Protein AF-A0AAW4GD16-F1 (afdb_monomer)

Structure (mmCIF, N/CA/C/O backbone):
data_AF-A0AAW4GD16-F1
#
_entry.id   AF-A0AAW4GD16-F1
#
loop_
_atom_site.group_PDB
_atom_site.id
_atom_site.type_symbol
_atom_site.label_atom_id
_atom_site.label_alt_id
_atom_site.label_comp_id
_atom_site.label_asym_id
_atom_site.label_entity_id
_atom_site.label_seq_id
_atom_site.pdbx_PDB_ins_code
_atom_site.Cartn_x
_atom_site.Cartn_y
_atom_site.Cartn_z
_atom_site.occupancy
_atom_site.B_iso_or_equiv
_atom_site.auth_seq_id
_atom_site.auth_comp_id
_atom_site.auth_asym_id
_atom_site.auth_atom_id
_atom_site.pdbx_PDB_model_num
ATOM 1 N N . MET A 1 1 ? 34.755 18.485 -5.848 1.00 26.66 1 MET A N 1
ATOM 2 C CA . MET A 1 1 ? 34.925 17.369 -4.889 1.00 26.66 1 MET A CA 1
ATOM 3 C C . MET A 1 1 ? 33.548 17.038 -4.317 1.00 26.66 1 MET A C 1
ATOM 5 O O . MET A 1 1 ? 33.307 17.145 -3.127 1.00 26.66 1 MET A O 1
ATOM 9 N N . GLU A 1 2 ? 32.621 16.704 -5.213 1.00 29.58 2 GLU A N 1
ATOM 10 C CA . GLU A 1 2 ? 31.188 16.535 -4.964 1.00 29.58 2 GLU A CA 1
ATOM 11 C C . GLU A 1 2 ? 30.752 15.348 -5.823 1.00 29.58 2 GLU A C 1
ATOM 13 O O . GLU A 1 2 ? 31.057 15.358 -7.012 1.00 29.58 2 GLU A O 1
ATOM 18 N N . SER A 1 3 ? 30.140 14.323 -5.212 1.00 27.97 3 SER A N 1
ATOM 19 C CA . SER A 1 3 ? 29.369 13.219 -5.840 1.00 27.97 3 SER A CA 1
ATOM 20 C C . SER A 1 3 ? 29.492 11.890 -5.063 1.00 27.97 3 SER A C 1
ATOM 22 O O . SER A 1 3 ? 29.789 10.849 -5.643 1.00 27.97 3 SER A O 1
ATOM 24 N N . TRP A 1 4 ? 29.245 11.883 -3.747 1.00 22.75 4 TRP A N 1
ATOM 25 C CA . TRP A 1 4 ? 29.187 10.621 -2.975 1.00 22.75 4 TRP A CA 1
ATOM 26 C C . TRP A 1 4 ? 27.971 10.485 -2.040 1.00 22.75 4 TRP A C 1
ATOM 28 O O . TRP A 1 4 ? 27.909 9.546 -1.259 1.00 22.75 4 TRP A O 1
ATOM 38 N N . LEU A 1 5 ? 26.965 11.363 -2.143 1.00 28.16 5 LEU A N 1
ATOM 39 C CA . LEU A 1 5 ? 25.804 11.382 -1.229 1.00 28.16 5 LEU A CA 1
ATOM 40 C C . LEU A 1 5 ? 24.454 11.001 -1.867 1.00 28.16 5 LEU A C 1
ATOM 42 O O . LEU A 1 5 ? 23.412 11.184 -1.253 1.00 28.16 5 LEU A O 1
ATOM 46 N N . ARG A 1 6 ? 24.435 10.431 -3.079 1.00 30.09 6 ARG A N 1
ATOM 47 C CA . ARG A 1 6 ? 23.188 9.978 -3.731 1.00 30.09 6 ARG A CA 1
ATOM 48 C C . ARG A 1 6 ? 22.938 8.478 -3.578 1.00 30.09 6 ARG A C 1
ATOM 50 O O . ARG A 1 6 ? 22.699 7.805 -4.566 1.00 30.09 6 ARG A O 1
ATOM 57 N N . HIS A 1 7 ? 23.016 7.943 -2.366 1.00 32.81 7 HIS A N 1
ATOM 58 C CA . HIS A 1 7 ? 22.491 6.606 -2.071 1.00 32.81 7 HIS A CA 1
ATOM 59 C C . HIS A 1 7 ? 21.876 6.633 -0.670 1.00 32.81 7 HIS A C 1
ATOM 61 O O . HIS A 1 7 ? 22.566 6.387 0.312 1.00 32.81 7 HIS A O 1
ATOM 67 N N . ALA A 1 8 ? 20.589 6.976 -0.580 1.00 32.44 8 ALA A N 1
ATOM 68 C CA . ALA A 1 8 ? 19.824 6.883 0.658 1.00 32.44 8 ALA A CA 1
ATOM 69 C C . ALA A 1 8 ? 18.460 6.219 0.402 1.00 32.44 8 ALA A C 1
ATOM 71 O O . ALA A 1 8 ? 17.599 6.762 -0.289 1.00 32.44 8 ALA A O 1
ATOM 72 N N . THR A 1 9 ? 18.363 5.005 0.955 1.00 37.75 9 THR A N 1
ATOM 73 C CA . THR A 1 9 ? 17.224 4.437 1.697 1.00 37.75 9 THR A CA 1
ATOM 74 C C . THR A 1 9 ? 15.875 4.304 0.983 1.00 37.75 9 THR A C 1
ATOM 76 O O . THR A 1 9 ? 15.028 5.188 0.991 1.00 37.75 9 THR A O 1
ATOM 79 N N . GLY A 1 10 ? 15.614 3.119 0.430 1.00 35.62 10 GLY A N 1
ATOM 80 C CA . GLY A 1 10 ? 14.258 2.748 0.014 1.00 35.62 10 GLY A CA 1
ATOM 81 C C . GLY A 1 10 ? 13.405 2.289 1.199 1.00 35.62 10 GLY A C 1
ATOM 82 O O . GLY A 1 10 ? 13.912 1.623 2.099 1.00 35.62 10 GLY A O 1
ATOM 83 N N . ALA A 1 11 ? 12.132 2.693 1.152 1.00 35.59 11 ALA A N 1
ATOM 84 C CA . ALA A 1 11 ? 10.994 2.349 2.008 1.00 35.59 11 ALA A CA 1
ATOM 85 C C . ALA A 1 11 ? 11.332 1.766 3.397 1.00 35.59 11 ALA A C 1
ATOM 87 O O . ALA A 1 11 ? 11.454 0.553 3.567 1.00 35.59 11 ALA A O 1
ATOM 88 N N . ALA A 1 12 ? 11.402 2.630 4.412 1.00 38.31 12 ALA A N 1
ATOM 89 C CA . ALA A 1 12 ? 11.227 2.203 5.796 1.00 38.31 12 ALA A CA 1
ATOM 90 C C . ALA A 1 12 ? 9.725 2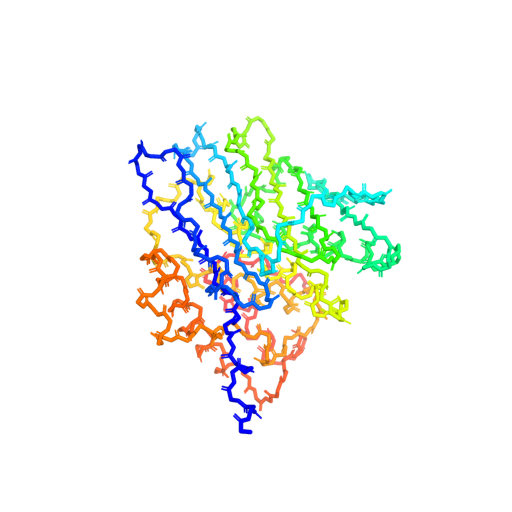.245 6.113 1.00 38.31 12 ALA A C 1
ATOM 92 O O . ALA A 1 12 ? 9.147 3.328 6.204 1.00 38.31 12 ALA A O 1
ATOM 93 N N . ALA A 1 13 ? 9.075 1.090 6.258 1.00 37.09 13 ALA A N 1
ATOM 94 C CA . ALA A 1 13 ? 7.774 1.056 6.917 1.00 37.09 13 ALA A CA 1
ATOM 95 C C . ALA A 1 13 ? 7.965 1.330 8.425 1.00 37.09 13 ALA A C 1
ATOM 97 O O . ALA A 1 13 ? 9.016 1.083 9.018 1.00 37.09 13 ALA A O 1
ATOM 98 N N . LEU A 1 14 ? 6.983 1.947 9.061 1.00 38.25 14 LEU A N 1
ATOM 99 C CA . LEU A 1 14 ? 7.043 2.435 10.435 1.00 38.25 14 LEU A CA 1
ATOM 100 C C . LEU A 1 14 ? 5.910 1.798 11.220 1.00 38.25 14 LEU A C 1
ATOM 102 O O . LEU A 1 14 ? 4.811 2.339 11.298 1.00 38.25 14 LEU A O 1
ATOM 106 N N . LEU A 1 15 ? 6.177 0.658 11.857 1.00 36.88 15 LEU A N 1
ATOM 107 C CA . LEU A 1 15 ? 5.203 0.061 12.765 1.00 36.88 15 LEU A CA 1
ATOM 108 C C . LEU A 1 15 ? 5.405 0.504 14.205 1.00 36.88 15 LEU A C 1
ATOM 110 O O . LEU A 1 15 ? 6.314 0.050 14.904 1.00 36.88 15 LEU A O 1
ATOM 114 N N . LEU A 1 16 ? 4.499 1.349 14.690 1.00 38.22 16 LEU A N 1
ATOM 115 C CA . LEU A 1 16 ? 4.531 1.823 16.066 1.00 38.22 16 LEU A CA 1
ATOM 116 C C . LEU A 1 16 ? 3.590 1.029 16.964 1.00 38.22 16 LEU A C 1
ATOM 118 O O . LEU A 1 16 ? 2.370 0.979 16.791 1.00 38.22 16 LEU A O 1
ATOM 122 N N . CYS A 1 17 ? 4.201 0.426 17.977 1.00 34.53 17 CYS A N 1
ATOM 123 C CA . CYS A 1 17 ? 3.535 -0.160 19.125 1.00 34.53 17 CYS A CA 1
ATOM 124 C C . CYS A 1 17 ? 3.975 0.612 20.369 1.00 34.53 17 CYS A C 1
ATOM 126 O O . CYS A 1 17 ? 5.032 0.316 20.918 1.00 34.53 17 CYS A O 1
ATOM 128 N N . THR A 1 18 ? 3.159 1.552 20.845 1.00 31.64 18 THR A N 1
ATOM 129 C CA . THR A 1 18 ? 3.184 1.948 22.257 1.00 31.64 18 THR A CA 1
ATOM 130 C C . THR A 1 18 ? 1.756 2.044 22.781 1.00 31.64 18 THR A C 1
ATOM 132 O O . THR A 1 18 ? 0.878 2.718 22.243 1.00 31.64 18 THR A O 1
ATOM 135 N N . SER A 1 19 ? 1.504 1.278 23.834 1.00 34.41 19 SER A N 1
ATOM 136 C CA . SER A 1 19 ? 0.399 1.479 24.755 1.00 34.41 19 SER A CA 1
ATOM 137 C C . SER A 1 19 ? 0.558 2.855 25.413 1.00 34.41 19 SER A C 1
ATOM 139 O O . SER A 1 19 ? 1.586 3.115 26.027 1.00 34.41 19 SER A O 1
ATOM 141 N N . ALA A 1 20 ? -0.473 3.694 25.293 1.00 29.20 20 ALA A N 1
ATOM 142 C CA . ALA A 1 20 ? -0.708 4.944 26.031 1.00 29.20 20 ALA A CA 1
ATOM 143 C C . ALA A 1 20 ? -0.076 6.276 25.554 1.00 29.20 20 ALA A C 1
ATOM 145 O O . ALA A 1 20 ? -0.419 7.297 26.141 1.00 29.20 20 ALA A O 1
ATOM 146 N N . CYS A 1 21 ? 0.699 6.340 24.462 1.00 29.73 21 CYS A N 1
ATOM 147 C CA . CYS A 1 21 ? 1.140 7.627 23.886 1.00 29.73 21 CYS A CA 1
ATOM 148 C C . CYS A 1 21 ? 0.467 7.929 22.536 1.00 29.73 21 CYS A C 1
ATOM 150 O O . CYS A 1 21 ? 0.269 7.063 21.682 1.00 29.73 21 CYS A O 1
ATOM 152 N N . THR A 1 22 ? 0.045 9.182 22.376 1.00 41.44 22 THR A N 1
ATOM 153 C CA . THR A 1 22 ? -0.890 9.660 21.351 1.00 41.44 22 THR A CA 1
ATOM 154 C C . THR A 1 22 ? -0.262 9.947 19.983 1.00 41.44 22 THR A C 1
ATOM 156 O O . THR A 1 22 ? -1.014 10.213 19.044 1.00 41.44 22 THR A O 1
ATOM 159 N N . THR A 1 23 ? 1.055 9.817 19.826 1.00 47.62 23 THR A N 1
ATOM 160 C CA . THR A 1 23 ? 1.808 10.252 18.639 1.00 47.62 23 THR A CA 1
ATOM 161 C C . THR A 1 23 ? 2.487 9.091 17.914 1.00 47.62 23 THR A C 1
ATOM 163 O O . THR A 1 23 ? 2.985 8.158 18.543 1.00 47.62 23 THR A O 1
ATOM 166 N N . LEU A 1 24 ? 2.509 9.143 16.576 1.00 58.22 24 LEU A N 1
ATOM 167 C CA . LEU A 1 24 ? 3.442 8.323 15.811 1.00 58.22 24 LEU A CA 1
ATOM 168 C C . LEU A 1 24 ? 4.864 8.894 16.001 1.00 58.22 24 LEU A C 1
ATOM 170 O O . LEU A 1 24 ? 5.093 10.033 15.609 1.00 58.22 24 LEU A O 1
ATOM 174 N N . ASP A 1 25 ? 5.810 8.128 16.553 1.00 64.25 25 ASP A N 1
ATOM 175 C CA . ASP A 1 25 ? 7.254 8.369 16.400 1.00 64.25 25 ASP A CA 1
ATOM 176 C C . ASP A 1 25 ? 7.653 8.198 14.928 1.00 64.25 25 ASP A C 1
ATOM 178 O O . ASP A 1 25 ? 8.068 7.129 14.470 1.00 64.25 25 ASP A O 1
ATOM 182 N N . THR A 1 26 ? 7.473 9.269 14.165 1.00 67.19 26 THR A N 1
ATOM 183 C CA . THR A 1 26 ? 7.941 9.379 12.788 1.00 67.19 26 THR A CA 1
ATOM 184 C C . THR A 1 26 ? 9.437 9.692 12.776 1.00 67.19 26 THR A C 1
ATOM 186 O O . THR A 1 26 ? 9.887 10.529 13.561 1.00 67.19 26 THR A O 1
ATOM 189 N N . PRO A 1 27 ? 10.228 9.065 11.894 1.00 66.50 27 PRO A N 1
ATOM 190 C CA . PRO A 1 27 ? 11.633 9.371 11.749 1.00 66.50 27 PRO A CA 1
ATOM 191 C C . PRO A 1 27 ? 11.781 10.802 11.217 1.00 66.50 27 PRO A C 1
ATOM 193 O O . PRO A 1 27 ? 10.860 11.327 10.576 1.00 66.50 27 PRO A O 1
ATOM 196 N N . PRO A 1 28 ? 12.938 11.441 11.446 1.00 70.81 28 PRO A N 1
ATOM 197 C CA . PRO A 1 28 ? 13.247 12.717 10.818 1.00 70.81 28 PRO A CA 1
ATOM 198 C C . PRO A 1 28 ? 13.090 12.622 9.297 1.00 70.81 28 PRO A C 1
ATOM 200 O O . PRO A 1 28 ? 13.516 11.639 8.688 1.00 70.81 28 PRO A O 1
ATOM 203 N N . ARG A 1 29 ? 12.528 13.652 8.660 1.00 75.12 29 ARG A N 1
ATOM 204 C CA . ARG A 1 29 ? 12.343 13.679 7.196 1.00 75.12 29 ARG A CA 1
ATOM 205 C C . ARG A 1 29 ? 13.649 13.484 6.426 1.00 75.12 29 ARG A C 1
ATOM 207 O O . ARG A 1 29 ? 13.658 12.810 5.408 1.00 75.12 29 ARG A O 1
ATOM 214 N N . ASP A 1 30 ? 14.754 13.994 6.956 1.00 72.06 30 ASP A N 1
ATOM 215 C CA . ASP A 1 30 ? 16.073 13.879 6.320 1.00 72.06 30 ASP A CA 1
ATOM 216 C C . ASP A 1 30 ? 16.672 12.464 6.422 1.00 72.06 30 ASP A C 1
ATOM 218 O O . ASP A 1 30 ? 17.732 12.192 5.866 1.00 72.06 30 ASP A O 1
ATOM 222 N N . SER A 1 31 ? 15.999 11.554 7.135 1.00 71.56 31 SER A N 1
ATOM 223 C CA . SER A 1 31 ? 16.391 10.146 7.262 1.00 71.56 31 SER A CA 1
ATOM 224 C C . SER A 1 31 ? 15.567 9.192 6.387 1.00 71.56 31 SER A C 1
ATOM 226 O O . SER A 1 31 ? 15.905 8.010 6.298 1.00 71.56 31 SER A O 1
ATOM 228 N N . VAL A 1 32 ? 14.513 9.683 5.716 1.00 75.56 32 VAL A N 1
ATOM 229 C CA . VAL A 1 32 ? 13.730 8.890 4.754 1.00 75.56 32 VAL A CA 1
ATOM 230 C C . VAL A 1 32 ? 14.223 9.160 3.335 1.00 75.56 32 VAL A C 1
ATOM 232 O O . VAL A 1 32 ? 14.517 10.301 2.983 1.00 75.56 32 VAL A O 1
ATOM 235 N N . GLY A 1 33 ? 14.346 8.121 2.508 1.00 78.50 33 GLY A N 1
ATOM 236 C CA . GLY A 1 33 ? 14.773 8.309 1.122 1.00 78.50 33 GLY A CA 1
ATOM 237 C C . GLY A 1 33 ? 13.630 8.712 0.197 1.00 78.50 33 GLY A C 1
ATOM 238 O O . GLY A 1 33 ? 12.513 8.994 0.632 1.00 78.50 33 GLY A O 1
ATOM 239 N N . ALA A 1 34 ? 13.916 8.722 -1.108 1.00 82.25 34 ALA A N 1
ATOM 240 C CA . ALA A 1 34 ? 13.033 9.247 -2.159 1.00 82.25 34 ALA A CA 1
ATOM 241 C C . ALA A 1 34 ? 11.638 8.593 -2.212 1.00 82.25 34 ALA A C 1
ATOM 243 O O . ALA A 1 34 ? 10.691 9.191 -2.723 1.00 82.25 34 ALA A O 1
ATOM 244 N N . ASP A 1 35 ? 11.509 7.374 -1.685 1.00 83.88 35 ASP A N 1
ATOM 245 C CA . ASP A 1 35 ? 10.245 6.643 -1.663 1.00 83.88 35 ASP A CA 1
ATOM 246 C C . ASP A 1 35 ? 9.304 7.093 -0.532 1.00 83.88 35 ASP A C 1
ATOM 248 O O . ASP A 1 35 ? 8.100 6.848 -0.608 1.00 83.88 35 ASP A O 1
ATOM 252 N N . GLY A 1 36 ? 9.839 7.781 0.481 1.00 87.31 36 GLY A N 1
ATOM 253 C CA . GLY A 1 36 ? 9.149 8.089 1.728 1.00 87.31 36 GLY A CA 1
ATOM 254 C C . GLY A 1 36 ? 9.105 6.909 2.705 1.00 87.31 36 GLY A C 1
ATOM 255 O O . GLY A 1 36 ? 9.640 5.825 2.453 1.00 87.31 36 GLY A O 1
ATOM 256 N N . ALA A 1 37 ? 8.469 7.141 3.849 1.00 86.44 37 ALA A N 1
ATOM 257 C CA . ALA A 1 37 ? 8.197 6.144 4.878 1.00 86.44 37 ALA A CA 1
ATOM 258 C C . ALA A 1 37 ? 6.710 6.153 5.238 1.00 86.44 37 ALA A C 1
ATOM 260 O O . ALA A 1 37 ? 6.096 7.216 5.332 1.00 86.44 37 ALA A O 1
ATOM 261 N N . PHE A 1 38 ? 6.134 4.975 5.456 1.00 89.62 38 PHE A N 1
ATOM 262 C CA . PHE A 1 38 ? 4.693 4.792 5.639 1.00 89.62 38 PHE A CA 1
ATOM 263 C C . PHE A 1 38 ? 4.433 4.022 6.919 1.00 89.62 38 PHE A C 1
ATOM 265 O O . PHE A 1 38 ? 5.238 3.186 7.315 1.00 89.62 38 PHE A O 1
ATOM 272 N N . ALA A 1 39 ? 3.347 4.358 7.599 1.00 87.12 39 ALA A N 1
ATOM 273 C CA . ALA A 1 39 ? 3.054 3.821 8.911 1.00 87.12 39 ALA A CA 1
ATOM 274 C C . ALA A 1 39 ? 1.562 3.607 9.095 1.00 87.12 39 ALA A C 1
ATOM 276 O O . ALA A 1 39 ? 0.771 4.515 8.827 1.00 87.12 39 ALA A O 1
ATOM 277 N N . THR A 1 40 ? 1.202 2.489 9.713 1.00 88.75 40 THR A N 1
ATOM 278 C CA . THR A 1 40 ? -0.125 2.290 10.288 1.00 88.75 40 THR A CA 1
ATOM 279 C C . THR A 1 40 ? -0.056 2.290 11.811 1.00 88.75 40 THR A C 1
ATOM 281 O O . THR A 1 40 ? 0.657 1.514 12.451 1.00 88.75 40 THR A O 1
ATOM 284 N N . LEU A 1 41 ? -0.864 3.152 12.420 1.00 86.81 41 LEU A N 1
ATOM 285 C CA . LEU A 1 41 ? -1.107 3.194 13.849 1.00 86.81 41 LEU A CA 1
ATOM 286 C C . LEU A 1 41 ? -2.387 2.431 14.182 1.00 86.81 41 LEU A C 1
ATOM 288 O O . LEU A 1 41 ? -3.492 2.861 13.869 1.00 86.81 41 LEU A O 1
ATOM 292 N N . LEU A 1 42 ? -2.233 1.335 14.910 1.00 87.75 42 LEU A N 1
ATOM 293 C CA . LEU A 1 42 ? -3.347 0.513 15.374 1.00 87.75 42 LEU A CA 1
ATOM 294 C C . LEU A 1 42 ? -3.618 0.811 16.866 1.00 87.75 42 LEU A C 1
ATOM 296 O O . LEU A 1 42 ? -2.693 1.049 17.646 1.00 87.75 42 LEU A O 1
ATOM 300 N N . ARG A 1 43 ? -4.864 0.838 17.331 1.00 87.00 43 ARG A N 1
ATOM 301 C CA . ARG A 1 43 ? -5.191 1.050 18.759 1.00 87.00 43 ARG A CA 1
ATOM 302 C C . ARG A 1 43 ? -6.374 0.196 19.176 1.00 87.00 43 ARG A C 1
ATOM 304 O O . ARG A 1 43 ? -7.313 0.060 18.412 1.00 87.00 43 ARG A O 1
ATOM 311 N N . GLY A 1 44 ? -6.343 -0.328 20.397 1.00 85.69 44 GLY A N 1
ATOM 312 C CA . GLY A 1 44 ? -7.398 -1.200 20.916 1.00 85.69 44 GLY A CA 1
ATOM 313 C C . GLY A 1 44 ? -7.238 -2.672 20.520 1.00 85.69 44 GLY A C 1
ATOM 314 O O . GLY A 1 44 ? -6.232 -3.080 19.937 1.00 85.69 44 GLY A O 1
ATOM 315 N N . ASN A 1 45 ? -8.224 -3.475 20.917 1.00 86.50 45 ASN A N 1
ATOM 316 C CA . ASN A 1 45 ? -8.392 -4.869 20.493 1.00 86.50 45 ASN A CA 1
ATOM 317 C C . ASN A 1 45 ? -9.192 -4.931 19.176 1.00 86.50 45 ASN A C 1
ATOM 319 O O . ASN A 1 45 ? -9.683 -3.907 18.719 1.00 86.50 45 A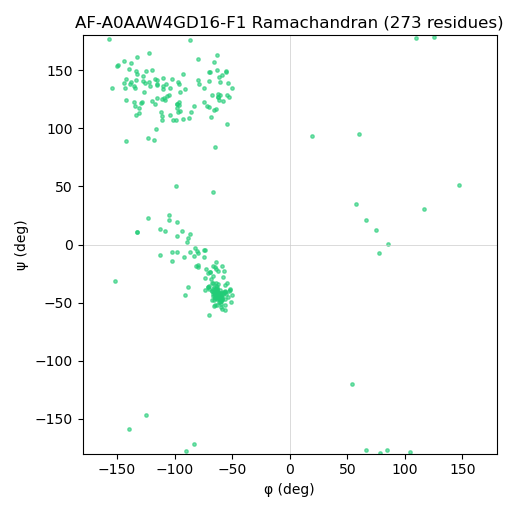SN A O 1
ATOM 323 N N . ALA A 1 46 ? -9.381 -6.121 18.598 1.00 86.19 46 ALA A N 1
ATOM 324 C CA . ALA A 1 46 ? -10.129 -6.304 17.346 1.00 86.19 46 ALA A CA 1
ATOM 325 C C . ALA A 1 46 ? -11.516 -5.632 17.331 1.00 86.19 46 ALA A C 1
ATOM 327 O O . ALA A 1 46 ? -11.879 -4.971 16.362 1.00 86.19 46 ALA A O 1
ATOM 328 N N . SER A 1 47 ? -12.284 -5.756 18.420 1.00 87.00 47 SER A N 1
ATOM 329 C CA . SER A 1 47 ? -13.646 -5.204 18.515 1.00 87.00 47 SER A CA 1
ATOM 330 C C . SER A 1 47 ? -13.705 -3.680 18.654 1.00 87.00 47 SER A C 1
ATOM 332 O O . SER A 1 47 ? -14.731 -3.077 18.360 1.00 87.00 47 SER A O 1
ATOM 334 N N . GLN A 1 48 ? -12.614 -3.060 19.102 1.00 90.06 48 GLN A N 1
ATOM 335 C CA . GLN A 1 48 ? -12.497 -1.620 19.350 1.00 90.06 48 GLN A CA 1
ATOM 336 C C . GLN A 1 48 ? -11.334 -1.021 18.550 1.00 90.06 48 GLN A C 1
ATOM 338 O O . GLN A 1 48 ? -10.770 0.008 18.938 1.00 90.06 48 GLN A O 1
ATOM 343 N N . LEU A 1 49 ? -10.935 -1.694 17.465 1.00 90.88 49 LEU A N 1
ATOM 344 C CA . LEU A 1 49 ? -9.754 -1.321 16.709 1.00 90.88 49 LEU A CA 1
ATOM 345 C C . LEU A 1 49 ? -9.962 0.079 16.147 1.00 90.88 49 LEU A C 1
ATOM 347 O O . LEU A 1 49 ? -10.975 0.357 15.512 1.00 90.88 49 LEU A O 1
ATOM 351 N N . SER A 1 50 ? -8.992 0.953 16.372 1.00 92.94 50 SER A N 1
ATOM 352 C CA . SER A 1 50 ? -8.879 2.228 15.682 1.00 92.94 50 SER A CA 1
ATOM 353 C C . SER A 1 50 ? -7.616 2.243 14.834 1.00 92.94 50 SER A C 1
ATOM 355 O O . SER A 1 50 ? -6.559 1.806 15.294 1.00 92.94 50 SER A O 1
ATOM 357 N N . VAL A 1 51 ? -7.731 2.753 13.612 1.00 92.38 51 VAL A N 1
ATOM 358 C CA . VAL A 1 51 ? -6.676 2.780 12.596 1.00 92.38 51 VAL A CA 1
ATOM 359 C C . VAL A 1 51 ? -6.378 4.227 12.237 1.00 92.38 51 VAL A C 1
ATOM 361 O O . VAL A 1 51 ? -7.277 4.988 11.878 1.00 92.38 51 VAL A O 1
ATOM 364 N N . GLY A 1 52 ? -5.119 4.619 12.381 1.00 92.81 52 GLY A N 1
ATOM 365 C CA . GLY A 1 52 ? -4.559 5.857 11.848 1.00 92.81 52 GLY A CA 1
ATOM 366 C C . GLY A 1 52 ? -3.383 5.536 10.940 1.00 92.81 52 GLY A C 1
ATOM 367 O O . GLY A 1 52 ? -2.848 4.430 10.984 1.00 92.81 52 GLY A O 1
ATOM 368 N N . THR A 1 53 ? -2.965 6.501 10.139 1.00 93.44 53 THR A N 1
ATOM 369 C CA . THR A 1 53 ? -1.868 6.322 9.186 1.00 93.44 53 THR A CA 1
ATOM 370 C C . THR A 1 53 ? -0.958 7.535 9.173 1.00 93.44 53 THR A C 1
ATOM 372 O O . THR A 1 53 ? -1.379 8.642 9.524 1.00 93.44 53 THR A O 1
ATOM 375 N N . ALA A 1 54 ? 0.289 7.336 8.757 1.00 92.12 54 ALA A N 1
ATOM 376 C CA . ALA A 1 54 ? 1.195 8.425 8.444 1.00 92.12 54 ALA A CA 1
ATOM 377 C C . ALA A 1 54 ? 2.032 8.136 7.198 1.00 92.12 54 ALA A C 1
ATOM 379 O O . ALA A 1 54 ? 2.382 6.989 6.920 1.00 92.12 54 ALA A O 1
ATOM 380 N N . SER A 1 55 ? 2.401 9.209 6.507 1.00 91.88 55 SER A N 1
ATOM 381 C CA . SER A 1 55 ? 3.376 9.227 5.423 1.00 91.88 55 SER A CA 1
ATOM 382 C C . SER A 1 55 ? 4.406 10.312 5.715 1.00 91.88 55 SER A C 1
ATOM 384 O O . SER A 1 55 ? 4.054 11.478 5.885 1.00 91.88 55 SER A O 1
ATOM 386 N N . VAL A 1 56 ? 5.677 9.935 5.781 1.00 90.06 56 VAL A N 1
ATOM 387 C CA . VAL A 1 56 ? 6.811 10.853 5.908 1.00 90.06 56 VAL A CA 1
ATOM 388 C C . VAL A 1 56 ? 7.479 10.929 4.549 1.00 90.06 56 VAL A C 1
ATOM 390 O O . VAL A 1 56 ? 8.051 9.947 4.080 1.00 90.06 56 VAL A O 1
ATOM 393 N N . LEU A 1 57 ? 7.376 12.085 3.906 1.00 89.75 57 LEU A N 1
ATOM 394 C CA . LEU A 1 57 ? 7.894 12.320 2.566 1.00 89.75 57 LEU A CA 1
ATOM 395 C C . LEU A 1 57 ? 9.134 13.226 2.631 1.00 89.75 57 LEU A C 1
ATOM 397 O O . LEU A 1 57 ? 9.131 14.193 3.407 1.00 89.75 57 LEU A O 1
ATOM 401 N N . PRO A 1 58 ? 10.188 12.935 1.847 1.00 80.88 58 PRO A N 1
ATOM 402 C CA . PRO A 1 58 ? 11.401 13.746 1.827 1.00 80.88 58 PRO A CA 1
ATOM 403 C C . PRO A 1 58 ? 11.135 15.118 1.194 1.00 80.88 58 PRO A C 1
ATOM 405 O O . PRO A 1 58 ? 10.326 15.244 0.279 1.00 80.88 58 PRO A O 1
ATOM 408 N N . GLY A 1 59 ? 11.853 16.146 1.650 1.00 79.81 59 GLY A N 1
ATOM 409 C CA . GLY A 1 59 ? 11.751 17.510 1.121 1.00 79.81 59 GLY A CA 1
ATOM 410 C C . GLY A 1 59 ? 10.989 18.488 2.021 1.00 79.81 59 GLY A C 1
ATOM 411 O O . GLY A 1 59 ? 10.567 18.163 3.138 1.00 79.81 59 GLY A O 1
ATOM 412 N N . GLN A 1 60 ? 10.855 19.728 1.537 1.00 79.25 60 GLN A N 1
ATOM 413 C CA . GLN A 1 60 ? 10.203 20.814 2.276 1.00 79.25 60 GLN A CA 1
ATOM 414 C C . GLN A 1 60 ? 8.731 20.514 2.539 1.00 79.25 60 GLN A C 1
ATOM 416 O O . GLN A 1 60 ? 8.103 19.788 1.782 1.00 79.25 60 GLN A O 1
ATOM 421 N N . GLU A 1 61 ? 8.194 21.043 3.637 1.00 81.88 61 GLU A N 1
ATOM 422 C CA . GLU A 1 61 ? 6.799 20.797 3.995 1.00 81.88 61 GLU A CA 1
ATOM 423 C C . GLU A 1 61 ? 5.884 21.391 2.928 1.00 81.88 61 GLU A C 1
ATOM 425 O O . GLU A 1 61 ? 5.902 22.598 2.690 1.00 81.88 61 GLU A O 1
ATOM 430 N N . SER A 1 62 ? 5.134 20.520 2.260 1.00 79.62 62 SER A N 1
ATOM 431 C CA . SER A 1 62 ? 4.189 20.930 1.237 1.00 79.62 62 SER A CA 1
ATOM 432 C C . SER A 1 62 ? 2.824 21.181 1.867 1.00 79.62 62 SER A C 1
ATOM 434 O O . SER A 1 62 ? 2.325 20.382 2.656 1.00 79.62 62 SER A O 1
ATOM 436 N N . SER A 1 63 ? 2.210 22.303 1.505 1.00 75.44 63 SER A N 1
ATOM 437 C CA . SER A 1 63 ? 0.812 22.627 1.806 1.00 75.44 63 SER A CA 1
ATOM 438 C C . SER A 1 63 ? -0.078 22.475 0.568 1.00 75.44 63 SER A C 1
ATOM 440 O O . SER A 1 63 ? -1.155 23.071 0.496 1.00 75.44 63 SER A O 1
ATOM 442 N N . GLU A 1 64 ? 0.383 21.697 -0.421 1.00 76.12 64 GLU A N 1
ATOM 443 C CA . GLU A 1 64 ? -0.286 21.535 -1.708 1.00 76.12 64 GLU A CA 1
ATOM 444 C C . GLU A 1 64 ? -1.744 21.084 -1.543 1.00 76.12 64 GLU A C 1
ATOM 446 O O . GLU A 1 64 ? -2.061 20.094 -0.877 1.00 76.12 64 GLU A O 1
ATOM 451 N N . GLN A 1 65 ? -2.644 21.819 -2.199 1.00 82.19 65 GLN A N 1
ATOM 452 C CA . GLN A 1 65 ? -4.050 21.459 -2.303 1.00 82.19 65 GLN A CA 1
ATOM 453 C C . GLN A 1 65 ? -4.282 20.702 -3.609 1.00 82.19 65 GLN A C 1
ATOM 455 O O . GLN A 1 65 ? -4.162 21.261 -4.698 1.00 82.19 65 GLN A O 1
ATOM 460 N N . THR A 1 66 ? -4.661 19.429 -3.501 1.00 86.94 66 THR A N 1
ATOM 461 C CA . THR A 1 66 ? -5.003 18.605 -4.665 1.00 86.94 66 THR A CA 1
ATOM 462 C C . THR A 1 66 ? -6.204 19.183 -5.406 1.00 86.94 66 THR A C 1
ATOM 464 O O . THR A 1 66 ? -7.259 19.382 -4.804 1.00 86.94 66 THR A O 1
ATOM 467 N N . THR A 1 67 ? -6.072 19.402 -6.712 1.00 91.25 67 THR A N 1
ATOM 468 C CA . THR A 1 67 ? -7.120 19.997 -7.561 1.00 91.25 67 THR A CA 1
ATOM 469 C C . THR A 1 67 ? -7.861 18.964 -8.404 1.00 91.25 67 THR A C 1
ATOM 471 O O . THR A 1 67 ? -8.927 19.252 -8.953 1.00 91.25 67 THR A O 1
ATOM 474 N N . ARG A 1 68 ? -7.319 17.747 -8.510 1.00 96.88 68 ARG A N 1
ATOM 475 C CA . ARG A 1 68 ? -7.902 16.635 -9.258 1.00 96.88 68 ARG A CA 1
ATOM 476 C C . ARG A 1 68 ? -8.186 15.454 -8.345 1.00 96.88 68 ARG A C 1
ATOM 478 O O . ARG A 1 68 ? -7.505 15.236 -7.341 1.00 96.88 68 ARG A O 1
ATOM 485 N N . SER A 1 69 ? -9.210 14.688 -8.708 1.00 97.50 69 SER A N 1
ATOM 486 C CA . SER A 1 69 ? -9.501 13.419 -8.057 1.00 97.50 69 SER A CA 1
ATOM 487 C C . SER A 1 69 ? -10.166 12.430 -9.006 1.00 97.50 69 SER A C 1
ATOM 489 O O . SER A 1 69 ? -10.845 12.824 -9.954 1.00 97.50 69 SER A O 1
ATOM 491 N N . HIS A 1 70 ? -9.977 11.147 -8.725 1.00 98.31 70 HIS A N 1
ATOM 492 C CA . HIS A 1 70 ? -10.631 10.036 -9.396 1.00 98.31 70 HIS A CA 1
ATOM 493 C C . HIS A 1 70 ? -11.034 9.006 -8.343 1.00 98.31 70 HIS A C 1
ATOM 495 O O . HIS A 1 70 ? -10.289 8.774 -7.394 1.00 98.31 70 HIS A O 1
ATOM 501 N N . THR A 1 71 ? -12.217 8.417 -8.490 1.00 98.44 71 THR A N 1
ATOM 502 C CA . THR A 1 71 ? -12.733 7.400 -7.568 1.00 98.44 71 THR A CA 1
ATOM 503 C C . THR A 1 71 ? -13.016 6.123 -8.339 1.00 98.44 71 THR A C 1
ATOM 505 O O . THR A 1 71 ? -13.609 6.173 -9.414 1.00 98.44 71 THR A O 1
ATOM 508 N N . CYS A 1 72 ? -12.627 4.994 -7.764 1.00 98.50 72 CYS A N 1
ATOM 509 C CA . CYS A 1 72 ? -12.948 3.661 -8.246 1.00 98.50 72 CYS A CA 1
ATOM 510 C C . CYS A 1 72 ? -13.444 2.809 -7.075 1.00 98.50 72 CYS A C 1
ATOM 512 O O . CYS A 1 72 ? -13.226 3.136 -5.905 1.00 98.50 72 CYS A O 1
ATOM 514 N N . GLN A 1 73 ? -14.125 1.714 -7.394 1.00 97.88 73 GLN A N 1
ATOM 515 C CA . GLN A 1 73 ? -14.640 0.783 -6.403 1.00 97.88 73 GLN A CA 1
ATOM 516 C C . GLN A 1 73 ? -14.357 -0.650 -6.844 1.00 97.88 73 GLN A C 1
ATOM 518 O O . GLN A 1 73 ? -14.562 -0.998 -8.006 1.00 97.88 73 GLN A O 1
ATOM 523 N N . LEU A 1 74 ? -13.911 -1.469 -5.898 1.00 97.19 74 LEU A N 1
ATOM 524 C CA . LEU A 1 74 ? -13.748 -2.908 -6.043 1.00 97.19 74 LEU A CA 1
ATOM 525 C C . LEU A 1 74 ? -14.415 -3.572 -4.842 1.00 97.19 74 LEU A C 1
ATOM 527 O O . LEU A 1 74 ? -13.943 -3.411 -3.721 1.00 97.19 74 LEU A O 1
ATOM 531 N N . GLU A 1 75 ? -15.507 -4.303 -5.070 1.00 95.50 75 GLU A N 1
ATOM 532 C CA . GLU A 1 75 ? -16.288 -4.927 -3.990 1.00 95.50 75 GLU A CA 1
ATOM 533 C C . GLU A 1 75 ? -16.707 -3.866 -2.942 1.00 95.50 75 GLU A C 1
ATOM 535 O O . GLU A 1 75 ? -17.382 -2.885 -3.279 1.00 95.50 75 GLU A O 1
ATOM 540 N N . THR A 1 76 ? -16.288 -4.033 -1.687 1.00 97.06 76 THR A N 1
ATOM 541 C CA . THR A 1 76 ? -16.531 -3.119 -0.560 1.00 97.06 76 THR A CA 1
ATOM 542 C C . THR A 1 76 ? -15.458 -2.032 -0.399 1.00 97.06 76 THR A C 1
ATOM 544 O O . THR A 1 76 ? -15.532 -1.228 0.533 1.00 97.06 76 THR A O 1
ATOM 547 N N . ILE A 1 77 ? -14.459 -1.987 -1.288 1.00 98.44 77 ILE A N 1
ATOM 548 C CA . ILE A 1 77 ? -13.306 -1.084 -1.221 1.00 98.44 77 ILE A CA 1
ATOM 549 C C . ILE A 1 77 ? -13.507 0.077 -2.193 1.00 98.44 77 ILE A C 1
ATOM 551 O O . ILE A 1 77 ? -13.376 -0.077 -3.408 1.00 98.44 77 ILE A O 1
ATOM 555 N N . ALA A 1 78 ? -13.787 1.262 -1.657 1.00 98.56 78 ALA A N 1
ATOM 556 C CA . ALA A 1 78 ? -13.825 2.512 -2.404 1.00 98.56 78 ALA A CA 1
ATOM 557 C C . ALA A 1 78 ? -12.481 3.239 -2.275 1.00 98.56 78 ALA A C 1
ATOM 559 O O . ALA A 1 78 ? -12.065 3.603 -1.171 1.00 98.56 78 ALA A O 1
ATOM 560 N N . VAL A 1 79 ? -11.815 3.482 -3.405 1.00 98.81 79 VAL A N 1
ATOM 561 C CA . VAL A 1 79 ? -10.540 4.204 -3.456 1.00 98.81 79 VAL A CA 1
ATOM 562 C C . VAL A 1 79 ? -10.738 5.565 -4.102 1.00 98.81 79 VAL A C 1
ATOM 564 O O . VAL A 1 79 ? -11.358 5.670 -5.157 1.00 98.81 79 VAL A O 1
ATOM 567 N N . VAL A 1 80 ? -10.173 6.609 -3.498 1.00 98.62 80 VAL A N 1
ATOM 568 C CA . VAL A 1 80 ? -10.051 7.935 -4.110 1.00 98.62 80 VAL A CA 1
ATOM 569 C C . VAL A 1 80 ? -8.580 8.296 -4.288 1.00 98.62 80 VAL A C 1
ATOM 571 O O . VAL A 1 80 ? -7.826 8.369 -3.320 1.00 98.62 80 VAL A O 1
ATOM 574 N N . VAL A 1 81 ? -8.181 8.550 -5.531 1.00 98.50 81 VAL A N 1
ATOM 575 C CA . VAL A 1 81 ? -6.866 9.097 -5.878 1.00 98.50 81 VAL A CA 1
ATOM 576 C C . VAL A 1 81 ? -6.994 10.609 -6.014 1.00 98.50 81 VAL A C 1
ATOM 578 O O . VAL A 1 81 ? -7.907 11.083 -6.691 1.00 98.50 81 VAL A O 1
ATOM 581 N N . ARG A 1 82 ? -6.100 11.374 -5.383 1.00 97.25 82 ARG A N 1
ATOM 582 C CA . ARG A 1 82 ? -6.040 12.843 -5.466 1.00 97.25 82 ARG A CA 1
ATOM 583 C C . ARG A 1 82 ? -4.656 13.307 -5.893 1.00 97.25 82 ARG A C 1
ATOM 585 O O . ARG A 1 82 ? -3.672 12.753 -5.418 1.00 97.25 82 ARG A O 1
ATOM 592 N N . TRP A 1 83 ? -4.587 14.314 -6.759 1.00 95.44 83 TRP A N 1
ATOM 593 C CA . TRP A 1 83 ? -3.320 14.831 -7.288 1.00 95.44 83 TRP A CA 1
ATOM 594 C C . TRP A 1 83 ? -3.450 16.279 -7.790 1.00 95.44 83 TRP A C 1
ATOM 596 O O . TRP A 1 83 ? -4.543 16.861 -7.798 1.00 95.44 83 TRP A O 1
ATOM 606 N N . VAL A 1 84 ? -2.324 16.843 -8.227 1.00 91.50 84 VAL A N 1
ATOM 607 C CA . VAL A 1 84 ? -2.224 18.104 -8.980 1.00 91.50 84 VAL A CA 1
ATOM 608 C C . VAL A 1 84 ? -1.516 17.833 -10.309 1.00 91.50 84 VAL A C 1
ATOM 610 O O . VAL A 1 84 ? -0.577 17.047 -10.367 1.00 91.50 84 VAL A O 1
ATOM 613 N N . GLU A 1 85 ? -1.956 18.446 -11.404 1.00 87.81 85 GLU A N 1
ATOM 614 C CA . GLU A 1 85 ? -1.234 18.356 -12.685 1.00 87.81 85 GLU A CA 1
ATOM 615 C C . GLU A 1 85 ? 0.088 19.149 -12.611 1.00 87.81 85 GLU A C 1
ATOM 617 O O . GLU A 1 85 ? 0.080 20.246 -12.056 1.00 87.81 85 GLU A O 1
ATOM 622 N N . PRO A 1 86 ? 1.207 18.668 -13.187 1.00 88.44 86 PRO A N 1
ATOM 623 C CA . PRO A 1 86 ? 1.335 17.503 -14.066 1.00 88.44 86 PRO A CA 1
ATOM 624 C C . PRO A 1 86 ? 1.812 16.220 -13.352 1.00 88.44 86 PRO A C 1
ATOM 626 O O . PRO A 1 86 ? 2.309 15.312 -14.013 1.00 88.44 86 PRO A O 1
ATOM 629 N N . SER A 1 87 ? 1.703 16.128 -12.018 1.00 88.38 87 SER A N 1
ATOM 630 C CA . SER A 1 87 ? 2.278 15.007 -11.241 1.00 88.38 87 SER A CA 1
ATOM 631 C C . SER A 1 87 ? 1.690 13.633 -11.576 1.00 88.38 87 SER A C 1
ATOM 633 O O . SER A 1 87 ? 2.328 12.607 -11.348 1.00 88.38 87 SER A O 1
ATOM 635 N N . LEU A 1 88 ? 0.472 13.607 -12.119 1.00 93.00 88 LEU A N 1
ATOM 636 C CA . LEU A 1 88 ? -0.206 12.404 -12.570 1.00 93.00 88 LEU A CA 1
ATOM 637 C C . LEU A 1 88 ? -1.219 12.784 -13.650 1.00 93.00 88 LEU A C 1
ATOM 639 O O . LEU A 1 88 ? -1.986 13.720 -13.464 1.00 93.00 88 LEU A O 1
ATOM 643 N N . SER A 1 89 ? -1.275 12.044 -14.754 1.00 93.75 89 SER A N 1
ATOM 644 C CA . SER A 1 89 ? -2.356 12.203 -15.735 1.00 93.75 89 SER A CA 1
ATOM 645 C C . SER A 1 89 ? -3.632 11.481 -15.289 1.00 93.75 89 SER A C 1
ATOM 647 O O . SER A 1 89 ? -3.590 10.513 -14.526 1.00 93.75 89 SER A O 1
ATOM 649 N N . ALA A 1 90 ? -4.784 11.868 -15.844 1.00 94.12 90 ALA A N 1
ATOM 650 C CA . ALA A 1 90 ? -6.059 11.199 -15.565 1.00 94.12 90 ALA A CA 1
ATOM 651 C C . ALA A 1 90 ? -6.035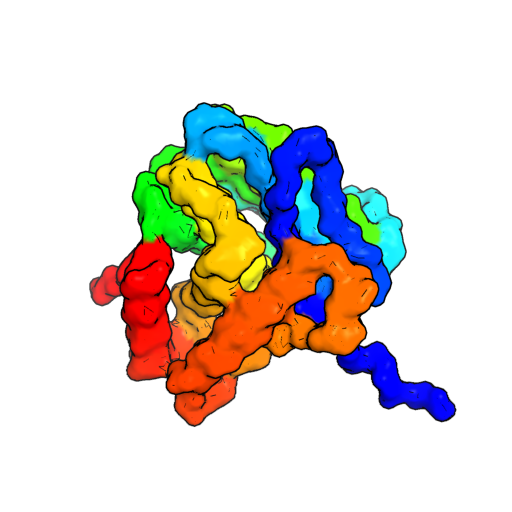 9.685 -15.863 1.00 94.12 90 ALA A C 1
ATOM 653 O O . ALA A 1 90 ? -6.554 8.897 -15.075 1.00 94.12 90 ALA A O 1
ATOM 654 N N . GLY A 1 91 ? -5.400 9.260 -16.963 1.00 95.31 91 GLY A N 1
ATOM 655 C CA . GLY A 1 91 ? -5.271 7.837 -17.301 1.00 95.31 91 GLY A CA 1
ATOM 656 C C . GLY A 1 91 ? -4.410 7.069 -16.293 1.00 95.31 91 GLY A C 1
ATOM 657 O O . GLY A 1 91 ? -4.771 5.973 -15.867 1.00 95.31 91 GLY A O 1
ATOM 658 N N . GLN A 1 92 ? -3.308 7.672 -15.839 1.00 96.00 92 GLN A N 1
ATOM 659 C CA . GLN A 1 92 ? -2.481 7.091 -14.779 1.00 96.00 92 GLN A CA 1
ATOM 660 C C . GLN A 1 92 ? -3.240 7.025 -13.445 1.00 96.00 92 GLN A C 1
ATOM 662 O O . GLN A 1 92 ? -3.121 6.026 -12.742 1.00 96.00 92 GLN A O 1
ATOM 667 N N . ALA A 1 93 ? -4.076 8.018 -13.124 1.00 97.06 93 ALA A N 1
ATOM 668 C CA . ALA A 1 93 ? -4.908 8.010 -11.920 1.00 97.06 93 ALA A CA 1
ATOM 669 C C . ALA A 1 93 ? -5.944 6.874 -11.905 1.00 97.06 93 ALA A C 1
ATOM 671 O O . ALA A 1 93 ? -6.155 6.263 -10.857 1.00 97.06 93 ALA A O 1
ATOM 672 N N . VAL A 1 94 ? -6.553 6.548 -13.052 1.00 97.81 94 VAL A N 1
ATOM 673 C CA . VAL A 1 94 ? -7.468 5.396 -13.193 1.00 97.81 94 VAL A CA 1
ATOM 674 C C . VAL A 1 94 ? -6.739 4.084 -12.895 1.00 97.81 94 VAL A C 1
ATOM 676 O O . VAL A 1 94 ? -7.198 3.276 -12.079 1.00 97.81 94 VAL A O 1
ATOM 679 N N . ASN A 1 95 ? -5.569 3.894 -13.512 1.00 97.00 95 ASN A N 1
ATOM 680 C CA . ASN A 1 95 ? -4.751 2.699 -13.311 1.00 97.00 95 ASN A CA 1
ATOM 681 C C . ASN A 1 95 ? -4.283 2.582 -11.856 1.00 97.00 95 ASN A C 1
ATOM 683 O O . ASN A 1 95 ? -4.361 1.508 -11.263 1.00 97.00 95 ASN A O 1
ATOM 687 N N . LEU A 1 96 ? -3.843 3.695 -11.263 1.00 97.88 96 LEU A N 1
ATOM 688 C CA . LEU A 1 96 ? -3.387 3.746 -9.880 1.00 97.88 96 LEU A CA 1
ATOM 689 C C . LEU A 1 96 ? -4.514 3.441 -8.891 1.00 97.88 96 LEU A C 1
ATOM 691 O O . LEU A 1 96 ? -4.302 2.698 -7.937 1.00 97.88 96 LEU A O 1
ATOM 695 N N . CYS A 1 97 ? -5.712 3.977 -9.132 1.00 98.62 97 CYS A N 1
ATOM 696 C CA . CYS A 1 97 ? -6.880 3.720 -8.296 1.00 98.62 97 CYS A CA 1
ATOM 697 C C . CYS A 1 97 ? -7.223 2.228 -8.280 1.00 98.62 97 CYS A C 1
ATOM 699 O O . CYS A 1 97 ? -7.358 1.625 -7.215 1.00 98.62 97 CYS A O 1
ATOM 701 N N . THR A 1 98 ? -7.292 1.623 -9.468 1.00 98.06 98 THR A N 1
ATOM 702 C CA . THR A 1 98 ? -7.584 0.195 -9.633 1.00 98.06 98 THR A CA 1
ATOM 703 C C . THR A 1 98 ? -6.521 -0.659 -8.941 1.00 98.06 98 THR A C 1
ATOM 705 O O . THR A 1 98 ? -6.848 -1.542 -8.150 1.00 98.06 98 THR A O 1
ATOM 708 N N . ALA A 1 99 ? -5.241 -0.347 -9.161 1.00 98.06 99 ALA A N 1
ATOM 709 C CA . ALA A 1 99 ? -4.122 -1.040 -8.533 1.00 98.06 99 ALA A CA 1
ATOM 710 C C . ALA A 1 99 ? -4.154 -0.948 -6.997 1.00 98.06 99 ALA A C 1
ATOM 712 O O . ALA A 1 99 ? -3.988 -1.959 -6.317 1.00 98.06 99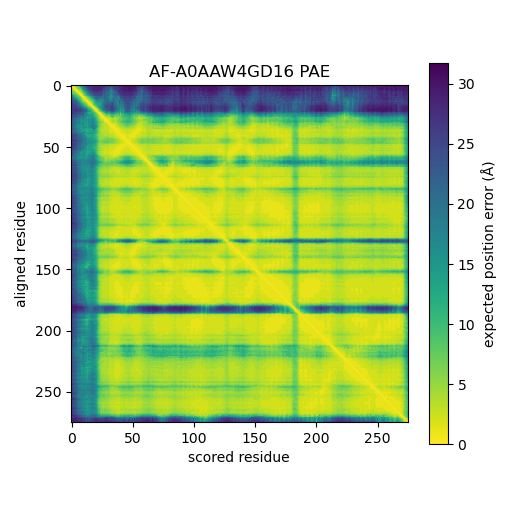 ALA A O 1
ATOM 713 N N . ALA A 1 100 ? -4.427 0.236 -6.443 1.00 98.50 100 ALA A N 1
ATOM 714 C CA . ALA A 1 100 ? -4.578 0.451 -5.007 1.00 98.50 100 ALA A CA 1
ATOM 715 C C . ALA A 1 100 ? -5.754 -0.351 -4.420 1.00 98.50 100 ALA A C 1
ATOM 717 O O . ALA A 1 100 ? -5.612 -0.960 -3.359 1.00 98.50 100 ALA A O 1
ATOM 718 N N . ALA A 1 101 ? -6.891 -0.412 -5.123 1.00 98.31 101 ALA A N 1
ATOM 719 C CA . ALA A 1 101 ? -8.049 -1.194 -4.694 1.00 98.31 101 ALA A CA 1
ATOM 720 C C . ALA A 1 101 ? -7.726 -2.696 -4.648 1.00 98.31 101 ALA A C 1
ATOM 722 O O . ALA A 1 101 ? -7.985 -3.359 -3.643 1.00 98.31 101 ALA A O 1
ATOM 723 N N . HIS A 1 102 ? -7.086 -3.225 -5.697 1.00 97.81 102 HIS A N 1
ATOM 724 C CA . HIS A 1 102 ? -6.634 -4.616 -5.721 1.00 97.81 102 HIS A CA 1
ATOM 725 C C . HIS A 1 102 ? -5.591 -4.905 -4.638 1.00 97.81 102 HIS A C 1
ATOM 727 O O . HIS A 1 102 ? -5.680 -5.942 -3.986 1.00 97.81 102 HIS A O 1
ATOM 733 N N . ALA A 1 103 ? -4.634 -4.002 -4.411 1.00 98.06 103 ALA A N 1
ATOM 734 C CA . ALA A 1 103 ? -3.596 -4.172 -3.398 1.00 98.06 103 ALA A CA 1
ATOM 735 C C . ALA A 1 103 ? -4.170 -4.202 -1.974 1.00 98.06 103 ALA A C 1
ATOM 737 O O . ALA A 1 103 ? -3.754 -5.034 -1.173 1.00 98.06 103 ALA A O 1
ATOM 738 N N . ALA A 1 104 ? -5.159 -3.354 -1.671 1.00 97.88 104 ALA A N 1
ATOM 739 C CA . ALA A 1 104 ? -5.877 -3.373 -0.395 1.00 97.88 104 ALA A CA 1
ATOM 740 C C . ALA A 1 104 ? -6.723 -4.645 -0.218 1.00 97.88 104 ALA A C 1
ATOM 742 O O . ALA A 1 104 ? -6.857 -5.154 0.894 1.00 97.88 104 ALA A O 1
ATOM 743 N N . ARG A 1 105 ? -7.272 -5.183 -1.316 1.00 96.94 105 ARG A N 1
ATOM 744 C CA . ARG A 1 105 ? -8.092 -6.399 -1.298 1.00 96.94 105 ARG A CA 1
ATOM 745 C C . ARG A 1 105 ? -7.310 -7.633 -0.855 1.00 96.94 105 ARG A C 1
ATOM 747 O O . ARG A 1 105 ? -7.854 -8.439 -0.108 1.00 96.94 105 ARG A O 1
ATOM 754 N N . GLN A 1 106 ? -6.056 -7.790 -1.293 1.00 94.31 106 GLN A N 1
ATOM 755 C CA . GLN A 1 106 ? -5.297 -9.032 -1.073 1.00 94.31 106 GLN A CA 1
ATOM 756 C C . GLN A 1 106 ? -5.187 -9.422 0.414 1.00 94.31 106 GLN A C 1
ATOM 758 O O . GLN A 1 106 ? -5.570 -10.545 0.748 1.00 94.31 106 GLN A O 1
ATOM 763 N N . PRO A 1 107 ? -4.746 -8.538 1.335 1.00 93.94 107 PRO A N 1
ATOM 764 C CA . PRO A 1 107 ? -4.625 -8.911 2.741 1.00 93.94 107 PRO A CA 1
ATOM 765 C C . PRO A 1 107 ? -5.979 -9.029 3.450 1.00 93.94 107 PRO A C 1
ATOM 767 O O . PRO A 1 107 ? -6.107 -9.813 4.385 1.00 93.94 107 PRO A O 1
ATOM 770 N N . LEU A 1 108 ? -7.001 -8.284 3.007 1.00 95.06 108 LEU A N 1
ATOM 771 C CA . LEU A 1 108 ? -8.361 -8.419 3.539 1.00 95.06 108 LEU A CA 1
ATOM 772 C C . LEU A 1 108 ? -8.953 -9.785 3.186 1.00 95.06 108 LEU A C 1
ATOM 774 O O . LEU A 1 108 ? -9.505 -10.447 4.060 1.00 95.06 108 LEU A O 1
ATOM 778 N N . HIS A 1 109 ? -8.782 -10.234 1.940 1.00 93.69 109 HIS A N 1
ATOM 779 C CA . HIS A 1 109 ? -9.187 -11.573 1.504 1.00 93.69 109 HIS A CA 1
ATOM 780 C C . HIS A 1 109 ? -8.436 -12.659 2.276 1.00 93.69 109 HIS A C 1
ATOM 782 O O . HIS A 1 109 ? -9.064 -13.574 2.797 1.00 93.69 109 HIS A O 1
ATOM 788 N N . GLY A 1 110 ? -7.115 -12.523 2.434 1.00 90.25 110 GLY A N 1
ATOM 789 C CA . GLY A 1 110 ? -6.309 -13.486 3.195 1.00 90.25 110 GLY A CA 1
ATOM 790 C C . GLY A 1 110 ? -6.650 -13.581 4.689 1.00 90.25 110 GLY A C 1
ATOM 791 O O . GLY A 1 110 ? -6.254 -14.543 5.345 1.00 90.25 110 GLY A O 1
ATOM 792 N N . ALA A 1 111 ? -7.392 -12.610 5.229 1.00 90.81 111 ALA A N 1
ATOM 793 C CA . ALA A 1 111 ? -7.870 -12.587 6.610 1.00 90.81 111 ALA A CA 1
ATOM 794 C C . ALA A 1 111 ? -9.388 -12.839 6.741 1.00 90.81 111 ALA A C 1
ATOM 796 O O . ALA A 1 111 ? -9.938 -12.600 7.815 1.00 90.81 111 ALA A O 1
ATOM 797 N N . ASP A 1 112 ? -10.068 -13.277 5.675 1.00 92.25 112 ASP A N 1
ATOM 798 C CA . ASP A 1 112 ? -11.526 -13.482 5.629 1.00 92.25 112 ASP A CA 1
ATOM 799 C C . ASP A 1 112 ? -12.347 -12.218 5.968 1.00 92.25 112 ASP A C 1
ATOM 801 O O . ASP A 1 112 ? -13.422 -12.269 6.566 1.00 92.25 112 ASP A O 1
ATOM 805 N N . LEU A 1 113 ? -11.845 -11.047 5.567 1.00 93.56 113 LEU A N 1
ATOM 806 C CA . LEU A 1 113 ? -12.453 -9.731 5.801 1.00 93.56 113 LEU A CA 1
ATOM 807 C C . LEU A 1 113 ? -13.114 -9.143 4.543 1.00 93.56 113 LEU A C 1
ATOM 809 O O . LEU A 1 113 ? -13.250 -7.922 4.446 1.00 93.56 113 LEU A O 1
ATOM 813 N N . ASN A 1 114 ? -13.538 -9.995 3.603 1.00 92.31 114 ASN A N 1
ATOM 814 C CA . ASN A 1 114 ? -14.066 -9.622 2.278 1.00 92.31 114 ASN A CA 1
ATOM 815 C C . ASN A 1 114 ? -15.193 -8.578 2.334 1.00 92.31 114 ASN A C 1
ATOM 817 O O . ASN A 1 114 ? -15.235 -7.667 1.517 1.00 92.31 114 ASN A O 1
ATOM 821 N N . ASP A 1 115 ? -16.069 -8.679 3.334 1.00 94.00 115 ASP A N 1
ATOM 822 C CA . ASP A 1 115 ? -17.243 -7.810 3.466 1.00 94.00 115 ASP A CA 1
ATOM 823 C C . ASP A 1 115 ? -16.960 -6.517 4.247 1.00 94.00 115 ASP A C 1
ATOM 825 O O . ASP A 1 115 ? -17.878 -5.756 4.552 1.00 94.00 115 ASP A O 1
ATOM 829 N N . THR A 1 116 ? -15.700 -6.251 4.609 1.00 94.75 116 THR A N 1
ATOM 830 C CA . THR A 1 116 ? -15.322 -5.039 5.347 1.00 94.75 116 THR A CA 1
ATOM 831 C C . THR A 1 116 ? -15.456 -3.821 4.436 1.00 94.75 116 THR A C 1
ATOM 833 O O . THR A 1 116 ? -14.729 -3.748 3.444 1.00 94.75 116 THR A O 1
ATOM 836 N N . PRO A 1 117 ? -16.313 -2.831 4.750 1.00 97.75 117 PRO A N 1
ATOM 837 C CA . PRO A 1 117 ? -16.367 -1.584 3.994 1.00 97.75 117 PRO A CA 1
ATOM 838 C C . PRO A 1 117 ? -15.079 -0.788 4.192 1.00 97.75 117 PRO A C 1
ATOM 840 O O . PRO A 1 117 ? -14.673 -0.548 5.332 1.00 97.75 117 PRO A O 1
ATOM 843 N N . VAL A 1 118 ? -14.445 -0.367 3.096 1.00 98.50 118 VAL A N 1
ATOM 844 C CA . VAL A 1 118 ? -13.194 0.400 3.125 1.00 98.50 118 VAL A CA 1
ATOM 845 C C . VAL A 1 118 ? -13.332 1.685 2.322 1.00 98.50 118 VAL A C 1
ATOM 847 O O . VAL A 1 118 ? -13.706 1.667 1.152 1.00 98.50 118 VAL A O 1
ATOM 850 N N . ARG A 1 119 ? -12.920 2.801 2.926 1.00 98.50 119 ARG A N 1
ATOM 851 C CA . ARG A 1 119 ? -12.629 4.058 2.233 1.00 98.50 119 ARG A CA 1
ATOM 852 C C . ARG A 1 119 ? -11.140 4.322 2.284 1.00 98.50 119 ARG A C 1
ATOM 854 O O . ARG A 1 119 ? -10.606 4.690 3.331 1.00 98.50 119 ARG A O 1
ATOM 861 N N . TYR A 1 120 ? -10.488 4.157 1.143 1.00 98.69 120 TYR A N 1
ATOM 862 C CA . TYR A 1 120 ? -9.055 4.342 1.013 1.00 98.69 120 TYR A CA 1
ATOM 863 C C . TYR A 1 120 ? -8.731 5.581 0.173 1.00 98.69 120 TYR A C 1
ATOM 865 O O . TYR A 1 120 ? -9.191 5.733 -0.954 1.00 98.69 120 TYR A O 1
ATOM 873 N N . GLN A 1 121 ? -7.936 6.493 0.722 1.00 98.62 121 GLN A N 1
ATOM 874 C CA . GLN A 1 121 ? -7.445 7.666 0.013 1.00 98.62 121 GLN A CA 1
ATOM 875 C C . GLN A 1 121 ? -5.961 7.520 -0.329 1.00 98.62 121 GLN A C 1
ATOM 877 O O . GLN A 1 121 ? -5.124 7.322 0.551 1.00 98.62 121 GLN A O 1
ATOM 882 N N . VAL A 1 122 ? -5.637 7.722 -1.603 1.00 98.25 122 VAL A N 1
ATOM 883 C CA . VAL A 1 122 ? -4.270 7.839 -2.116 1.00 98.25 122 VAL A CA 1
ATOM 884 C C . VAL A 1 122 ? -4.067 9.275 -2.583 1.00 98.25 122 VAL A C 1
ATOM 886 O O . VAL A 1 122 ? -4.706 9.720 -3.534 1.00 98.25 122 VAL A O 1
ATOM 889 N N . THR A 1 123 ? -3.190 10.020 -1.923 1.00 96.62 123 THR A N 1
ATOM 890 C CA . THR A 1 123 ? -2.821 11.373 -2.351 1.00 96.62 123 THR A CA 1
ATOM 891 C C . THR A 1 123 ? -1.436 11.354 -2.982 1.00 96.62 123 THR A C 1
ATOM 893 O O . THR A 1 123 ? -0.495 10.856 -2.370 1.00 96.62 123 THR A O 1
ATOM 896 N N . ILE A 1 124 ? -1.295 11.921 -4.176 1.00 95.19 124 ILE A N 1
ATOM 897 C CA . ILE A 1 124 ? -0.005 12.156 -4.821 1.00 95.19 124 ILE A CA 1
ATOM 898 C C . ILE A 1 124 ? 0.424 13.592 -4.544 1.00 95.19 124 ILE A C 1
ATOM 900 O O . ILE A 1 124 ? -0.322 14.523 -4.847 1.00 95.19 124 ILE A O 1
ATOM 904 N N . VAL A 1 125 ? 1.601 13.746 -3.943 1.00 92.44 125 VAL A N 1
ATOM 905 C CA . VAL A 1 125 ? 2.219 15.036 -3.614 1.00 92.44 125 VAL A CA 1
ATOM 906 C C . VAL A 1 125 ? 3.231 15.355 -4.710 1.00 92.44 125 VAL A C 1
ATOM 908 O O . VAL A 1 125 ? 4.159 14.566 -4.914 1.00 92.44 125 VAL A O 1
ATOM 911 N N . SER A 1 126 ? 3.013 16.451 -5.445 1.00 84.00 126 SER A N 1
ATOM 912 C CA . SER A 1 126 ? 3.780 16.782 -6.656 1.00 84.00 126 SER A CA 1
ATOM 913 C C . SER A 1 126 ? 5.221 17.172 -6.321 1.00 84.00 126 SER A C 1
ATOM 915 O O . SER A 1 126 ? 6.161 16.465 -6.679 1.00 84.00 126 SER A O 1
ATOM 917 N N . ASP A 1 127 ? 5.358 18.235 -5.535 1.00 69.81 127 ASP A N 1
ATOM 918 C CA . ASP A 1 127 ? 6.608 18.878 -5.192 1.00 69.81 127 ASP A CA 1
ATOM 919 C C . ASP A 1 127 ? 6.645 19.073 -3.675 1.00 69.81 127 ASP A C 1
ATOM 921 O O . ASP A 1 127 ? 5.825 19.774 -3.072 1.00 69.81 127 ASP A O 1
ATOM 925 N N . GLY A 1 128 ? 7.618 18.425 -3.042 1.00 64.69 128 GLY A N 1
ATOM 926 C CA . GLY A 1 128 ? 7.852 18.533 -1.611 1.00 64.69 128 GLY A CA 1
ATOM 927 C C . GLY A 1 128 ? 7.507 17.280 -0.818 1.00 64.69 128 GLY A C 1
ATOM 928 O O . GLY A 1 128 ? 7.083 16.244 -1.326 1.00 64.69 128 GLY A O 1
ATOM 929 N N . GLY A 1 129 ? 7.772 17.405 0.471 1.00 78.94 129 GLY A N 1
ATOM 930 C CA . GLY A 1 129 ? 7.628 16.370 1.468 1.00 78.94 129 GLY A CA 1
ATOM 931 C C . GLY A 1 129 ? 6.742 16.827 2.614 1.00 78.94 129 GLY A C 1
ATOM 932 O O . GLY A 1 129 ? 5.794 17.592 2.445 1.00 78.94 129 GLY A O 1
ATOM 933 N N . GLY A 1 130 ? 7.055 16.346 3.809 1.00 86.38 130 GLY A N 1
ATOM 934 C CA . GLY A 1 130 ? 6.276 16.638 5.006 1.00 86.38 130 GLY A CA 1
ATOM 935 C C . GLY A 1 130 ? 5.820 15.374 5.709 1.00 86.38 130 GLY A C 1
ATOM 936 O O . GLY A 1 130 ? 6.108 14.255 5.281 1.00 86.38 130 GLY A O 1
ATOM 937 N N . ILE A 1 131 ? 5.132 15.572 6.827 1.00 87.81 131 ILE A N 1
ATOM 938 C CA . ILE A 1 131 ? 4.535 14.492 7.600 1.00 87.81 131 ILE A CA 1
ATOM 939 C C . ILE A 1 131 ? 3.028 14.620 7.448 1.00 87.81 131 ILE A C 1
ATOM 941 O O . ILE A 1 131 ? 2.412 15.549 7.962 1.00 87.81 131 ILE A O 1
ATOM 945 N N . TRP A 1 132 ? 2.445 13.669 6.739 1.00 90.06 132 TRP A N 1
ATOM 946 C CA . TRP A 1 132 ? 1.017 13.607 6.482 1.00 90.06 132 TRP A CA 1
ATOM 947 C C . TRP A 1 132 ? 0.402 12.538 7.361 1.00 90.06 132 TRP A C 1
ATOM 949 O O . TRP A 1 132 ? 0.966 11.452 7.485 1.00 90.06 132 TRP A O 1
ATOM 959 N N . GLN A 1 133 ? -0.729 12.834 7.996 1.00 91.12 133 GLN A N 1
ATOM 960 C CA . GLN A 1 133 ? -1.339 11.915 8.950 1.00 91.12 133 GLN A CA 1
ATOM 961 C C . GLN A 1 133 ? -2.850 11.860 8.791 1.00 91.12 133 GLN A C 1
ATOM 963 O O . GLN A 1 133 ? -3.527 12.884 8.686 1.00 91.12 133 GLN A O 1
ATOM 968 N N . GLN A 1 134 ? -3.385 10.647 8.867 1.00 91.94 134 GLN A N 1
ATOM 969 C CA . GLN A 1 134 ? -4.778 10.426 9.207 1.00 91.94 134 GLN A CA 1
ATOM 970 C C . GLN A 1 134 ? -4.864 10.089 10.700 1.00 91.94 134 GLN A C 1
ATOM 972 O O . GLN A 1 134 ? -4.302 9.074 11.128 1.00 91.94 134 GLN A O 1
ATOM 977 N N . PRO A 1 135 ? -5.608 10.870 11.504 1.00 90.69 135 PRO A N 1
ATOM 978 C CA . PRO A 1 135 ? -5.877 10.511 12.889 1.00 90.69 135 PRO A CA 1
ATOM 979 C C . PRO A 1 135 ? -6.519 9.127 12.999 1.00 90.69 135 PRO A C 1
ATOM 981 O O . PRO A 1 135 ? -7.288 8.717 12.125 1.00 90.69 135 PRO A O 1
ATOM 984 N N . ALA A 1 136 ? -6.236 8.427 14.098 1.00 90.69 136 ALA A N 1
ATOM 985 C CA . ALA A 1 136 ? -6.826 7.121 14.343 1.00 90.69 136 ALA A CA 1
ATOM 986 C C . ALA A 1 136 ? -8.355 7.217 14.457 1.00 90.69 136 ALA A C 1
ATOM 988 O O . ALA A 1 136 ? -8.871 8.003 15.252 1.00 90.69 136 ALA A O 1
ATOM 989 N N . ARG A 1 137 ? -9.069 6.405 13.675 1.00 94.06 137 ARG A N 1
ATOM 990 C CA . ARG A 1 137 ? -10.536 6.309 13.669 1.00 94.06 137 ARG A CA 1
ATOM 991 C C . ARG A 1 137 ? -10.968 4.866 13.902 1.00 94.06 137 ARG A C 1
ATOM 993 O O . ARG A 1 137 ? -10.225 3.976 13.491 1.00 94.06 137 ARG A O 1
ATOM 1000 N N . PRO A 1 138 ? -12.131 4.609 14.525 1.00 94.56 138 PRO A N 1
ATOM 1001 C CA . PRO A 1 138 ? -12.664 3.255 14.639 1.00 94.56 138 PRO A CA 1
ATOM 1002 C C . PRO A 1 138 ? -12.688 2.551 13.276 1.00 94.56 138 PRO A C 1
ATOM 1004 O O . PRO A 1 138 ? -13.111 3.142 12.289 1.00 94.56 138 PRO A O 1
ATOM 1007 N N . ALA A 1 139 ? -12.247 1.295 13.227 1.00 92.44 139 ALA A N 1
ATOM 1008 C CA . ALA A 1 139 ? -12.227 0.473 12.015 1.00 92.44 139 ALA A CA 1
ATOM 1009 C C . ALA A 1 139 ? -13.626 -0.025 11.605 1.00 92.44 139 ALA A C 1
ATOM 1011 O O . ALA A 1 139 ? -13.773 -0.706 10.595 1.00 92.44 139 ALA A O 1
ATOM 1012 N N . ARG A 1 140 ? -14.645 0.251 12.430 1.00 90.94 140 ARG A N 1
ATOM 1013 C CA . ARG A 1 140 ? -16.045 -0.125 12.220 1.00 90.94 140 ARG A CA 1
ATOM 1014 C C . ARG A 1 140 ? -16.957 1.083 12.478 1.00 90.94 140 ARG A C 1
ATOM 1016 O O . ARG A 1 140 ? -16.647 1.877 13.368 1.00 90.94 140 ARG A O 1
ATOM 1023 N N . PRO A 1 141 ? -18.086 1.211 11.756 1.00 92.19 141 PRO A N 1
ATOM 1024 C CA . PRO A 1 141 ? -18.616 0.257 10.769 1.00 92.19 141 PRO A CA 1
ATOM 1025 C C . PRO A 1 141 ? -17.866 0.243 9.426 1.00 92.19 141 PRO A C 1
ATOM 1027 O O . PRO A 1 141 ? -18.070 -0.668 8.637 1.00 92.19 141 PRO A O 1
ATOM 1030 N N . GLU A 1 142 ? -16.984 1.212 9.189 1.00 95.81 142 GLU A N 1
ATOM 1031 C CA . GLU A 1 142 ? -16.230 1.380 7.947 1.00 95.81 142 GLU A CA 1
ATOM 1032 C C . GLU A 1 142 ? -14.757 1.669 8.269 1.00 95.81 142 GLU A C 1
ATOM 1034 O O . GLU A 1 142 ? -14.456 2.492 9.138 1.00 95.81 142 GLU A O 1
ATOM 1039 N N . LEU A 1 143 ? -13.840 1.002 7.567 1.00 97.31 143 LEU A N 1
ATOM 1040 C CA . LEU A 1 143 ? -12.402 1.214 7.685 1.00 97.31 143 LEU A CA 1
ATOM 1041 C C . LEU A 1 143 ? -11.981 2.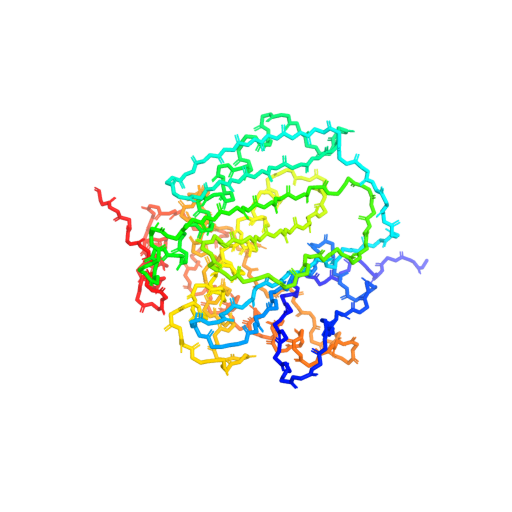406 6.817 1.00 97.31 143 LEU A C 1
ATOM 1043 O O . LEU A 1 143 ? -12.102 2.373 5.595 1.00 97.31 143 LEU A O 1
ATOM 1047 N N . VAL A 1 144 ? -11.432 3.447 7.444 1.00 97.94 144 VAL A N 1
ATOM 1048 C CA . VAL A 1 144 ? -10.916 4.635 6.748 1.00 97.94 144 VAL A CA 1
ATOM 1049 C C . VAL A 1 144 ? -9.392 4.648 6.807 1.00 97.94 144 VAL A C 1
ATOM 1051 O O . VAL A 1 144 ? -8.816 4.612 7.897 1.00 97.94 144 VAL A O 1
ATOM 1054 N N . VAL A 1 145 ? -8.752 4.712 5.639 1.00 97.88 145 VAL A N 1
ATOM 1055 C CA . VAL A 1 145 ? -7.290 4.689 5.473 1.00 97.88 145 VAL A CA 1
ATOM 1056 C C . VAL A 1 145 ? -6.881 5.794 4.500 1.00 97.88 145 VAL A C 1
ATOM 1058 O O . VAL A 1 145 ? -7.561 6.022 3.500 1.00 97.88 145 VAL A O 1
ATOM 1061 N N . ALA A 1 146 ? -5.760 6.469 4.751 1.00 97.50 146 ALA A N 1
ATOM 1062 C CA . ALA A 1 146 ? -5.216 7.468 3.837 1.00 97.50 146 ALA A CA 1
ATOM 1063 C C . ALA A 1 146 ? -3.687 7.427 3.810 1.00 97.50 146 ALA A C 1
ATOM 1065 O O . ALA A 1 146 ? -3.050 7.394 4.859 1.00 97.50 146 ALA A O 1
ATOM 1066 N N . PHE A 1 147 ? -3.093 7.473 2.623 1.00 96.19 147 PHE A N 1
ATOM 1067 C CA . PHE A 1 147 ? -1.645 7.578 2.456 1.00 96.19 147 PHE A CA 1
ATOM 1068 C C . PHE A 1 147 ? -1.294 8.644 1.420 1.00 96.19 147 PHE A C 1
ATOM 1070 O O . PHE A 1 147 ? -2.043 8.882 0.470 1.00 96.19 147 PHE A O 1
ATOM 1077 N N . TRP A 1 148 ? -0.137 9.271 1.616 1.00 94.94 148 TRP A N 1
ATOM 1078 C CA . TRP A 1 148 ? 0.420 10.287 0.733 1.00 94.94 148 TRP A CA 1
ATOM 1079 C C . TRP A 1 148 ? 1.715 9.764 0.138 1.00 94.94 148 TRP A C 1
ATOM 1081 O O . TRP A 1 148 ? 2.607 9.361 0.877 1.00 94.94 148 TRP A O 1
ATOM 1091 N N . PHE A 1 149 ? 1.821 9.777 -1.184 1.00 94.06 149 PHE A N 1
ATOM 1092 C CA . PHE A 1 149 ? 2.975 9.285 -1.925 1.00 94.06 149 PHE A CA 1
ATOM 1093 C C . PHE A 1 149 ? 3.642 10.448 -2.659 1.00 94.06 149 PHE A C 1
ATOM 1095 O O . PHE A 1 149 ? 2.933 11.308 -3.189 1.00 94.06 149 PHE A O 1
ATOM 1102 N N . PRO A 1 150 ? 4.982 10.490 -2.728 1.00 92.06 150 PRO A N 1
ATOM 1103 C CA . PRO A 1 150 ? 5.651 11.482 -3.552 1.00 92.06 150 PRO A CA 1
ATOM 1104 C C . PRO A 1 150 ? 5.490 11.070 -5.019 1.00 92.06 150 PRO A C 1
ATOM 1106 O O . PRO A 1 150 ? 5.689 9.897 -5.345 1.00 92.06 150 PRO A O 1
ATOM 1109 N N . ALA A 1 151 ? 5.138 12.017 -5.890 1.00 90.19 151 ALA A N 1
ATOM 1110 C CA . ALA A 1 151 ? 4.879 11.753 -7.307 1.00 90.19 151 ALA A CA 1
ATOM 1111 C C . ALA A 1 151 ? 6.045 11.029 -7.991 1.00 90.19 151 ALA A C 1
ATOM 1113 O O . ALA A 1 151 ? 5.853 10.034 -8.687 1.00 90.19 151 ALA A O 1
ATOM 1114 N N . GLY A 1 152 ? 7.269 11.494 -7.723 1.00 85.62 152 GLY A N 1
ATOM 1115 C CA . GLY A 1 152 ? 8.465 10.988 -8.384 1.00 85.62 152 GLY A CA 1
ATOM 1116 C C . GLY A 1 152 ? 8.489 11.320 -9.880 1.00 85.62 152 GLY A C 1
ATOM 1117 O O . GLY A 1 152 ? 7.627 12.017 -10.403 1.00 85.62 152 GLY A O 1
ATOM 1118 N N . ALA A 1 153 ? 9.520 10.835 -10.570 1.00 81.81 153 ALA A N 1
ATOM 1119 C CA . ALA A 1 153 ? 9.712 11.096 -11.999 1.00 81.81 153 ALA A CA 1
ATOM 1120 C C . ALA A 1 153 ? 9.081 10.030 -12.915 1.00 81.81 153 ALA A C 1
ATOM 1122 O O . ALA A 1 153 ? 9.040 10.217 -14.127 1.00 81.81 153 ALA A O 1
ATOM 1123 N N . ASP A 1 154 ? 8.637 8.905 -12.353 1.00 89.31 154 ASP A N 1
ATOM 1124 C CA . ASP A 1 154 ? 8.191 7.728 -13.098 1.00 89.31 154 ASP A CA 1
ATOM 1125 C C . ASP A 1 154 ? 6.872 7.201 -12.518 1.00 89.31 154 ASP A C 1
ATOM 1127 O O . ASP A 1 154 ? 6.797 6.795 -11.354 1.00 89.31 154 ASP A O 1
ATOM 1131 N N . ALA A 1 155 ? 5.833 7.201 -13.354 1.00 90.12 155 ALA A N 1
ATOM 1132 C CA . ALA A 1 155 ? 4.499 6.750 -12.986 1.00 90.12 155 ALA A CA 1
ATOM 1133 C C . ALA A 1 155 ? 4.425 5.237 -12.729 1.00 90.12 155 ALA A C 1
ATOM 1135 O O . ALA A 1 155 ? 3.630 4.812 -11.889 1.00 90.12 155 ALA A O 1
ATOM 1136 N N . ASP A 1 156 ? 5.256 4.428 -13.391 1.00 92.12 156 ASP A N 1
ATOM 1137 C CA . ASP A 1 156 ? 5.292 2.981 -13.161 1.00 92.12 156 ASP A CA 1
ATOM 1138 C C . ASP A 1 156 ? 5.967 2.675 -11.820 1.00 92.12 156 ASP A C 1
ATOM 1140 O O . ASP A 1 156 ? 5.494 1.837 -11.047 1.00 92.12 156 ASP A O 1
ATOM 1144 N N . ALA A 1 157 ? 7.032 3.412 -11.484 1.00 91.12 157 ALA A N 1
ATOM 1145 C CA . ALA A 1 157 ? 7.650 3.346 -10.163 1.00 91.12 157 ALA A CA 1
ATOM 1146 C C . ALA A 1 157 ? 6.684 3.801 -9.055 1.00 91.12 157 ALA A C 1
ATOM 1148 O O . ALA A 1 157 ? 6.601 3.149 -8.009 1.00 91.12 157 ALA A O 1
ATOM 1149 N N . LEU A 1 158 ? 5.919 4.875 -9.289 1.00 93.75 158 LEU A N 1
ATOM 1150 C CA . LEU A 1 158 ? 4.862 5.320 -8.379 1.00 93.75 158 LEU A CA 1
ATOM 1151 C C . LEU A 1 158 ? 3.798 4.231 -8.190 1.00 93.75 158 LEU A C 1
ATOM 1153 O O . LEU A 1 158 ? 3.461 3.901 -7.052 1.00 93.75 158 LEU A O 1
ATOM 1157 N N . ARG A 1 159 ? 3.299 3.634 -9.280 1.00 96.00 159 ARG A N 1
ATOM 1158 C CA . ARG A 1 159 ? 2.294 2.562 -9.225 1.00 96.00 159 ARG A CA 1
ATOM 1159 C C . ARG A 1 159 ? 2.791 1.362 -8.426 1.00 96.00 159 ARG A C 1
ATOM 1161 O O . ARG A 1 159 ? 2.100 0.916 -7.512 1.00 96.00 159 ARG A O 1
ATOM 1168 N N . ALA A 1 160 ? 4.011 0.900 -8.694 1.00 94.81 160 ALA A N 1
ATOM 1169 C CA . ALA A 1 160 ? 4.624 -0.207 -7.963 1.00 94.81 160 ALA A CA 1
ATOM 1170 C C . ALA A 1 160 ? 4.779 0.094 -6.459 1.00 94.81 160 ALA A C 1
ATOM 1172 O O . ALA A 1 160 ? 4.540 -0.764 -5.601 1.00 94.81 160 ALA A O 1
ATOM 1173 N N . ARG A 1 161 ? 5.136 1.335 -6.113 1.00 94.44 161 ARG A N 1
ATOM 1174 C CA . ARG A 1 161 ? 5.229 1.770 -4.717 1.00 94.44 161 ARG A CA 1
ATOM 1175 C C . ARG A 1 161 ? 3.867 1.776 -4.039 1.00 94.44 161 ARG A C 1
ATOM 1177 O O . ARG A 1 161 ? 3.732 1.203 -2.965 1.00 94.44 161 ARG A O 1
ATOM 1184 N N . VAL A 1 162 ? 2.851 2.350 -4.684 1.00 97.06 162 VAL A N 1
ATOM 1185 C CA . VAL A 1 162 ? 1.482 2.357 -4.155 1.00 97.06 162 VAL A CA 1
ATOM 1186 C C . VAL A 1 162 ? 0.981 0.934 -3.936 1.00 97.06 162 VAL A C 1
ATOM 1188 O O . VAL A 1 162 ? 0.464 0.656 -2.860 1.00 97.06 162 VAL A O 1
ATOM 1191 N N . ILE A 1 163 ? 1.188 0.013 -4.880 1.00 97.88 163 ILE A N 1
ATOM 1192 C CA . ILE A 1 163 ? 0.788 -1.395 -4.720 1.00 97.88 163 ILE A CA 1
ATOM 1193 C C . ILE A 1 163 ? 1.464 -2.033 -3.508 1.00 97.88 163 ILE A C 1
ATOM 1195 O O . ILE A 1 163 ? 0.786 -2.555 -2.621 1.00 97.88 163 ILE A O 1
ATOM 1199 N N . SER A 1 164 ? 2.796 -1.990 -3.462 1.00 95.56 164 SER A N 1
ATOM 1200 C CA . SER A 1 164 ? 3.554 -2.700 -2.429 1.00 95.56 164 SER A CA 1
ATOM 1201 C C . SER A 1 164 ? 3.316 -2.119 -1.034 1.00 95.56 164 SER A C 1
ATOM 1203 O O . SER A 1 164 ? 3.072 -2.882 -0.100 1.00 95.56 164 SER A O 1
ATOM 1205 N N . THR A 1 165 ? 3.296 -0.790 -0.893 1.00 95.56 165 THR A N 1
ATOM 1206 C CA . THR A 1 165 ? 2.966 -0.113 0.368 1.00 95.56 165 THR A CA 1
ATOM 1207 C C . THR A 1 165 ? 1.526 -0.380 0.788 1.00 95.56 165 THR A C 1
ATOM 1209 O O . THR A 1 165 ? 1.291 -0.695 1.949 1.00 95.56 165 THR A O 1
ATOM 1212 N N . THR A 1 166 ? 0.555 -0.304 -0.128 1.00 98.00 166 THR A N 1
ATOM 1213 C CA . THR A 1 166 ? -0.851 -0.564 0.218 1.00 98.00 166 THR A CA 1
ATOM 1214 C C . THR A 1 166 ? -1.013 -1.977 0.762 1.00 98.00 166 THR A C 1
ATOM 1216 O O . THR A 1 166 ? -1.550 -2.144 1.851 1.00 98.00 166 THR A O 1
ATOM 1219 N N . ALA A 1 167 ? -0.512 -2.992 0.055 1.00 97.25 167 ALA A N 1
ATOM 1220 C CA . ALA A 1 167 ? -0.630 -4.375 0.506 1.00 97.25 167 ALA A CA 1
ATOM 1221 C C . ALA A 1 167 ? 0.115 -4.623 1.831 1.00 97.25 167 ALA A C 1
ATOM 1223 O O . ALA A 1 167 ? -0.401 -5.323 2.700 1.00 97.25 167 ALA A O 1
ATOM 1224 N N . HIS A 1 168 ? 1.287 -4.010 2.020 1.00 95.31 168 HIS A N 1
ATOM 1225 C CA . HIS A 1 168 ? 2.033 -4.074 3.278 1.00 95.31 168 HIS A CA 1
ATOM 1226 C C . HIS A 1 168 ? 1.221 -3.507 4.452 1.00 95.31 168 HIS A C 1
ATOM 1228 O O . HIS A 1 168 ? 1.028 -4.172 5.467 1.00 95.31 168 HIS A O 1
ATOM 1234 N N . GLU A 1 169 ? 0.714 -2.282 4.324 1.00 94.94 169 GLU A N 1
ATOM 1235 C CA . GLU A 1 169 ? -0.001 -1.605 5.409 1.00 94.94 169 GLU A CA 1
ATOM 1236 C C . GLU A 1 169 ? -1.369 -2.247 5.681 1.00 94.94 169 GLU A C 1
ATOM 1238 O O . GLU A 1 169 ? -1.755 -2.439 6.837 1.00 94.94 169 GLU A O 1
ATOM 1243 N N . PHE A 1 170 ? -2.079 -2.678 4.633 1.00 95.88 170 PHE A N 1
ATOM 1244 C CA . PHE A 1 170 ? -3.328 -3.421 4.789 1.00 95.88 170 PHE A CA 1
ATOM 1245 C C . PHE A 1 170 ? -3.122 -4.799 5.426 1.00 95.88 170 PHE A C 1
ATOM 1247 O O . PHE A 1 170 ? -4.025 -5.251 6.125 1.00 95.88 170 PHE A O 1
ATOM 1254 N N . HIS A 1 171 ? -1.954 -5.440 5.289 1.00 93.56 171 HIS A N 1
ATOM 1255 C CA . HIS A 1 171 ? -1.637 -6.665 6.042 1.00 93.56 171 HIS A CA 1
ATOM 1256 C C . HIS A 1 171 ? -1.644 -6.417 7.549 1.00 93.56 171 HIS A C 1
ATOM 1258 O O . HIS A 1 171 ? -2.271 -7.160 8.311 1.00 93.56 171 HIS A O 1
ATOM 1264 N N . HIS A 1 172 ? -1.023 -5.327 7.999 1.00 91.75 172 HIS A N 1
ATOM 1265 C CA . HIS A 1 172 ? -1.043 -4.948 9.415 1.00 91.75 172 HIS A CA 1
ATOM 1266 C C . HIS A 1 172 ? -2.457 -4.641 9.909 1.00 91.75 172 HIS A C 1
ATOM 1268 O O . HIS A 1 172 ? -2.830 -5.052 11.009 1.00 91.75 172 HIS A O 1
ATOM 1274 N N . ILE A 1 173 ? -3.264 -3.956 9.094 1.00 93.44 173 ILE A N 1
ATOM 1275 C CA . ILE A 1 173 ? -4.658 -3.647 9.434 1.00 93.44 173 ILE A CA 1
ATOM 1276 C C . ILE A 1 173 ? -5.494 -4.927 9.523 1.00 93.44 173 ILE A C 1
ATOM 1278 O O . ILE A 1 173 ? -6.129 -5.168 10.551 1.00 93.44 173 ILE A O 1
ATOM 1282 N N . ALA A 1 174 ? -5.470 -5.761 8.482 1.00 93.12 174 ALA A N 1
ATOM 1283 C CA . ALA A 1 174 ? -6.270 -6.977 8.382 1.00 93.12 174 ALA A CA 1
ATOM 1284 C C . ALA A 1 174 ? -5.975 -7.936 9.541 1.00 93.12 174 ALA A C 1
ATOM 1286 O O . ALA A 1 174 ? -6.882 -8.384 10.244 1.00 93.12 174 ALA A O 1
ATOM 1287 N N . THR A 1 175 ? -4.692 -8.167 9.825 1.00 89.62 175 THR A N 1
ATOM 1288 C CA . THR A 1 175 ? -4.272 -9.030 10.935 1.00 89.62 175 THR A CA 1
ATOM 1289 C C . THR A 1 175 ? -4.701 -8.494 12.304 1.00 89.62 175 THR A C 1
ATOM 1291 O O . THR A 1 175 ? -5.118 -9.265 13.175 1.00 89.62 175 THR A O 1
ATOM 1294 N N . ALA A 1 176 ? -4.677 -7.174 12.502 1.00 89.75 176 ALA A N 1
ATOM 1295 C CA . ALA A 1 176 ? -5.171 -6.564 13.732 1.00 89.75 176 ALA A CA 1
ATOM 1296 C C . ALA A 1 176 ? -6.699 -6.656 13.869 1.00 89.75 176 ALA A C 1
ATOM 1298 O O . ALA A 1 176 ? -7.201 -6.864 14.977 1.00 89.75 176 ALA A O 1
ATOM 1299 N N . MET A 1 177 ? -7.436 -6.543 12.761 1.00 91.75 177 MET A N 1
ATOM 1300 C CA . MET A 1 177 ? -8.898 -6.668 12.731 1.00 91.75 177 MET A CA 1
ATOM 1301 C C . MET A 1 177 ? -9.383 -8.067 13.119 1.00 91.75 177 MET A C 1
ATOM 1303 O O . MET A 1 177 ? -10.413 -8.178 13.781 1.00 91.75 177 MET A O 1
ATOM 1307 N N . VAL A 1 178 ? -8.625 -9.120 12.798 1.00 90.75 178 VAL A N 1
ATOM 1308 C CA . VAL A 1 178 ? -8.922 -10.500 13.237 1.00 90.75 178 VAL A CA 1
ATOM 1309 C C . VAL A 1 178 ? -8.346 -10.841 14.619 1.00 90.75 178 VAL A C 1
ATOM 1311 O O . VAL A 1 178 ? -8.365 -11.991 15.052 1.00 90.75 178 VAL A O 1
ATOM 1314 N N . GLY A 1 179 ? -7.829 -9.848 15.349 1.00 85.31 179 GLY A N 1
ATOM 1315 C CA . GLY A 1 179 ? -7.385 -10.010 16.736 1.00 85.31 179 GLY A CA 1
ATOM 1316 C C . GLY A 1 179 ? -6.064 -10.748 16.906 1.00 85.31 179 GLY A C 1
ATOM 1317 O O . GLY A 1 179 ? -5.698 -11.088 18.036 1.00 85.31 179 GLY A O 1
ATOM 1318 N N . GLN A 1 180 ? -5.316 -10.957 15.823 1.00 78.88 180 GLN A N 1
ATOM 1319 C CA . GLN A 1 180 ? -3.980 -11.523 15.915 1.00 78.88 180 GLN A CA 1
ATOM 1320 C C . GLN A 1 180 ? -3.069 -10.494 16.607 1.00 78.88 180 GLN A C 1
ATOM 1322 O O . GLN A 1 180 ? -2.810 -9.399 16.105 1.00 78.88 180 GLN A O 1
ATOM 1327 N N . ARG A 1 181 ? -2.670 -10.810 17.851 1.00 56.78 181 ARG A N 1
ATOM 1328 C CA . ARG A 1 181 ? -1.972 -9.872 18.741 1.00 56.78 181 ARG A CA 1
ATOM 1329 C C . ARG A 1 181 ? -0.641 -9.402 18.149 1.00 56.78 181 ARG A C 1
ATOM 1331 O O . ARG A 1 181 ? 0.164 -10.177 17.642 1.00 56.78 181 ARG A O 1
ATOM 1338 N N . ARG A 1 182 ? -0.409 -8.105 18.353 1.00 58.50 182 ARG A N 1
ATOM 1339 C CA . ARG A 1 182 ? 0.791 -7.320 18.058 1.00 58.50 182 ARG A CA 1
ATOM 1340 C C . ARG A 1 182 ? 2.053 -7.912 18.682 1.00 58.50 182 ARG A C 1
ATOM 1342 O O . ARG A 1 182 ? 2.334 -7.676 19.852 1.00 58.50 182 ARG A O 1
ATOM 1349 N N . TRP A 1 183 ? 2.866 -8.560 17.863 1.00 48.47 183 TRP A N 1
ATOM 1350 C CA . TRP A 1 183 ? 4.308 -8.592 18.078 1.00 48.47 183 TRP A CA 1
ATOM 1351 C C . TRP A 1 183 ? 4.937 -7.918 16.864 1.00 48.47 183 TRP A C 1
ATOM 1353 O O . TRP A 1 183 ? 5.177 -8.569 15.849 1.00 48.47 183 TRP A O 1
ATOM 1363 N N . GLY A 1 184 ? 5.118 -6.593 16.953 1.00 45.31 184 GLY A N 1
ATOM 1364 C CA . GLY A 1 184 ? 5.606 -5.678 15.902 1.00 45.31 184 GLY A CA 1
ATOM 1365 C C . GLY A 1 184 ? 7.069 -5.893 15.483 1.00 45.31 184 GLY A C 1
ATOM 1366 O O . GLY A 1 184 ? 7.856 -4.952 15.408 1.00 45.31 184 GLY A O 1
ATOM 1367 N N . ALA A 1 185 ? 7.430 -7.156 15.281 1.00 47.28 185 ALA A N 1
ATOM 1368 C CA . ALA A 1 185 ? 8.687 -7.658 14.743 1.00 47.28 185 ALA A CA 1
ATOM 1369 C C . ALA A 1 185 ? 8.484 -9.017 14.041 1.00 47.28 185 ALA A C 1
ATOM 1371 O O . ALA A 1 185 ? 9.165 -9.295 13.062 1.00 47.28 185 ALA A O 1
ATOM 1372 N N . HIS A 1 186 ? 7.532 -9.849 14.490 1.00 58.12 186 HIS A N 1
ATOM 1373 C CA . HIS A 1 186 ? 7.303 -11.179 13.906 1.00 58.12 186 HIS A CA 1
ATOM 1374 C C . HIS A 1 186 ? 6.490 -11.155 12.607 1.00 58.12 186 HIS A C 1
ATOM 1376 O O . HIS A 1 186 ? 6.573 -12.105 11.842 1.00 58.12 186 HIS A O 1
ATOM 1382 N N . ARG A 1 187 ? 5.745 -10.075 12.340 1.00 77.00 187 ARG A N 1
ATOM 1383 C CA . ARG A 1 187 ? 4.838 -9.974 11.179 1.00 77.00 187 ARG A CA 1
ATOM 1384 C C . ARG A 1 187 ? 5.243 -8.958 10.130 1.00 77.00 187 ARG A C 1
ATOM 1386 O O . ARG A 1 187 ? 4.694 -8.944 9.039 1.00 77.00 187 ARG A O 1
ATOM 1393 N N . GLU A 1 188 ? 6.241 -8.142 10.430 1.00 86.88 188 GLU A N 1
ATOM 1394 C CA . GLU A 1 188 ? 6.823 -7.273 9.417 1.00 86.88 188 GLU A CA 1
ATOM 1395 C C . GLU A 1 188 ? 7.336 -8.051 8.193 1.00 86.88 188 GLU A C 1
ATOM 1397 O O . GLU A 1 188 ? 7.085 -7.614 7.069 1.00 86.88 188 GLU A O 1
ATOM 1402 N N . PRO A 1 189 ? 7.987 -9.223 8.360 1.00 89.88 189 PRO A N 1
ATOM 1403 C CA . PRO A 1 189 ? 8.378 -10.035 7.216 1.00 89.88 189 PRO A CA 1
ATOM 1404 C C . PRO A 1 189 ? 7.179 -10.437 6.336 1.00 89.88 189 PRO A C 1
ATOM 1406 O O . PRO A 1 189 ? 7.251 -10.361 5.113 1.00 89.88 189 PRO A O 1
ATOM 1409 N N . GLU A 1 190 ? 6.049 -10.797 6.947 1.00 91.56 190 GLU A N 1
ATOM 1410 C CA . GLU A 1 190 ? 4.813 -11.133 6.230 1.00 91.56 190 GLU A CA 1
ATOM 1411 C C . GLU A 1 190 ? 4.234 -9.929 5.477 1.00 91.56 190 GLU A C 1
ATOM 1413 O O . GLU A 1 190 ? 3.779 -10.082 4.350 1.00 91.56 190 GLU A O 1
ATOM 1418 N N . ALA A 1 191 ? 4.295 -8.726 6.049 1.00 91.94 191 ALA A N 1
ATOM 1419 C CA . ALA A 1 191 ? 3.824 -7.514 5.382 1.00 91.94 191 ALA A CA 1
ATOM 1420 C C . ALA A 1 191 ? 4.698 -7.137 4.172 1.00 91.94 191 ALA A C 1
ATOM 1422 O O . ALA A 1 191 ? 4.188 -6.766 3.114 1.00 91.94 191 ALA A O 1
ATOM 1423 N N . TYR A 1 192 ? 6.025 -7.284 4.277 1.00 93.94 192 TYR A N 1
ATOM 1424 C CA . TYR A 1 192 ? 6.915 -7.137 3.118 1.00 93.94 192 TYR A CA 1
ATOM 1425 C C . TYR A 1 192 ? 6.663 -8.211 2.056 1.00 93.94 192 TYR A C 1
ATOM 1427 O O . TYR A 1 192 ? 6.690 -7.901 0.863 1.00 93.94 192 TYR A O 1
ATOM 1435 N N . LEU A 1 193 ? 6.379 -9.450 2.474 1.00 95.06 193 LEU A N 1
ATOM 1436 C CA . LEU A 1 193 ? 5.957 -10.510 1.565 1.00 95.06 193 LEU A CA 1
ATOM 1437 C C . LEU A 1 193 ? 4.642 -10.129 0.867 1.00 95.06 193 LEU A C 1
ATOM 1439 O O . LEU A 1 193 ? 4.588 -10.188 -0.355 1.00 95.06 193 LEU A O 1
ATOM 1443 N N . ALA A 1 194 ? 3.634 -9.642 1.597 1.00 94.94 194 ALA A N 1
ATOM 1444 C CA . ALA A 1 194 ? 2.359 -9.188 1.037 1.00 94.94 194 ALA A CA 1
ATOM 1445 C C . ALA A 1 194 ? 2.553 -8.120 -0.051 1.00 94.94 194 ALA A C 1
ATOM 1447 O O . ALA A 1 194 ? 1.951 -8.220 -1.121 1.00 94.94 194 ALA A O 1
ATOM 1448 N N . GLY A 1 195 ? 3.453 -7.155 0.175 1.00 95.69 195 GLY A N 1
ATOM 1449 C CA . GLY A 1 195 ? 3.833 -6.155 -0.826 1.00 95.69 195 GLY A CA 1
ATOM 1450 C C . GLY A 1 195 ? 4.420 -6.759 -2.108 1.00 95.69 195 GLY A C 1
ATOM 1451 O O . GLY A 1 195 ? 4.002 -6.398 -3.208 1.00 95.69 195 GLY A O 1
ATOM 1452 N N . ALA A 1 196 ? 5.352 -7.709 -1.982 1.00 96.12 196 ALA A N 1
ATOM 1453 C CA . ALA A 1 196 ? 5.964 -8.386 -3.128 1.00 96.12 196 ALA A CA 1
ATOM 1454 C C . ALA A 1 196 ? 4.969 -9.288 -3.887 1.00 96.12 196 ALA A C 1
ATOM 1456 O O . ALA A 1 196 ? 4.953 -9.298 -5.118 1.00 96.12 196 ALA A O 1
ATOM 1457 N N . CYS A 1 197 ? 4.107 -10.007 -3.163 1.00 96.06 197 CYS A N 1
ATOM 1458 C CA . CYS A 1 197 ? 3.061 -10.849 -3.743 1.00 96.06 197 CYS A CA 1
ATOM 1459 C C . CYS A 1 197 ? 2.027 -10.011 -4.506 1.00 96.06 197 CYS A C 1
ATOM 1461 O O . CYS A 1 197 ? 1.629 -10.379 -5.610 1.00 96.06 197 CYS A O 1
ATOM 1463 N N . ALA A 1 198 ? 1.620 -8.865 -3.947 1.00 96.69 198 ALA A N 1
ATOM 1464 C CA . ALA A 1 198 ? 0.688 -7.952 -4.599 1.00 96.69 198 ALA A CA 1
ATOM 1465 C C . ALA A 1 198 ? 1.265 -7.376 -5.896 1.00 96.69 198 ALA A C 1
ATOM 1467 O O . ALA A 1 198 ? 0.556 -7.340 -6.898 1.00 96.69 198 ALA A O 1
ATOM 1468 N N . LEU A 1 199 ? 2.549 -6.997 -5.904 1.00 95.88 199 LEU A N 1
ATOM 1469 C CA . LEU A 1 199 ? 3.242 -6.573 -7.122 1.00 95.88 199 LEU A CA 1
ATOM 1470 C C . LEU A 1 199 ? 3.165 -7.648 -8.205 1.00 95.88 199 LEU A C 1
ATOM 1472 O O . LEU A 1 199 ? 2.617 -7.385 -9.268 1.00 95.88 199 LEU A O 1
ATOM 1476 N N . LEU A 1 200 ? 3.613 -8.872 -7.913 1.00 96.75 200 LEU A N 1
ATOM 1477 C CA . LEU A 1 200 ? 3.577 -9.962 -8.890 1.00 96.75 200 LEU A CA 1
ATOM 1478 C C . LEU A 1 200 ? 2.154 -10.249 -9.399 1.00 96.75 200 LEU A C 1
ATOM 1480 O O . LEU A 1 200 ? 1.949 -10.483 -10.589 1.00 96.75 200 LEU A O 1
ATOM 1484 N N . ALA A 1 201 ? 1.165 -10.245 -8.503 1.00 95.31 201 ALA A N 1
ATOM 1485 C CA . ALA A 1 201 ? -0.213 -10.579 -8.844 1.00 95.31 201 ALA A CA 1
ATOM 1486 C C . ALA A 1 201 ? -0.908 -9.503 -9.696 1.00 95.31 201 ALA A C 1
ATOM 1488 O O . ALA A 1 201 ? -1.709 -9.854 -10.563 1.00 95.31 201 ALA A O 1
ATOM 1489 N N . ILE A 1 202 ? -0.627 -8.221 -9.438 1.00 95.56 202 ILE A N 1
ATOM 1490 C CA . ILE A 1 202 ? -1.298 -7.076 -10.077 1.00 95.56 202 ILE A CA 1
ATOM 1491 C C . ILE A 1 202 ? -0.558 -6.630 -11.339 1.00 95.56 202 ILE A C 1
ATOM 1493 O O . ILE A 1 202 ? -1.192 -6.376 -12.359 1.00 95.56 202 ILE A O 1
ATOM 1497 N N . GLU A 1 203 ? 0.770 -6.551 -11.282 1.00 94.88 203 GLU A N 1
ATOM 1498 C CA . GLU A 1 203 ? 1.605 -6.117 -12.408 1.00 94.88 203 GLU A CA 1
ATOM 1499 C C . GLU A 1 203 ? 1.867 -7.250 -13.406 1.00 94.88 203 GLU A C 1
ATOM 1501 O O . GLU A 1 203 ? 2.265 -6.998 -14.539 1.00 94.88 203 GLU A O 1
ATOM 1506 N N . GLY A 1 204 ? 1.665 -8.506 -12.996 1.00 95.06 204 GLY A N 1
ATOM 1507 C CA . GLY A 1 204 ? 1.998 -9.681 -13.802 1.00 95.06 204 GLY A CA 1
ATOM 1508 C C . GLY A 1 204 ? 3.493 -10.014 -13.811 1.00 95.06 204 GLY A C 1
ATOM 1509 O O . GLY A 1 204 ? 3.874 -11.086 -14.274 1.00 95.06 204 GLY A O 1
ATOM 1510 N N . GLU A 1 205 ? 4.337 -9.154 -13.245 1.00 95.06 205 GLU A N 1
ATOM 1511 C CA . GLU A 1 205 ? 5.755 -9.403 -13.031 1.00 95.06 205 GLU A CA 1
ATOM 1512 C C . GLU A 1 205 ? 6.240 -8.784 -11.718 1.00 95.06 205 GLU A C 1
ATOM 1514 O O . GLU A 1 205 ? 5.647 -7.850 -11.179 1.00 95.06 205 GLU A O 1
ATOM 1519 N N . LEU A 1 206 ? 7.349 -9.305 -11.203 1.00 96.00 206 LEU A N 1
ATOM 1520 C CA . LEU A 1 206 ? 8.088 -8.694 -10.106 1.00 96.00 206 LEU A CA 1
ATOM 1521 C C . LEU A 1 206 ? 9.554 -8.592 -10.515 1.00 96.00 206 LEU A C 1
ATOM 1523 O O . LEU A 1 206 ? 10.202 -9.590 -10.835 1.00 96.00 206 LEU A O 1
ATOM 1527 N N . ARG A 1 207 ? 10.083 -7.372 -10.513 1.00 94.69 207 ARG A N 1
ATOM 1528 C CA . ARG A 1 207 ? 11.474 -7.083 -10.863 1.00 94.69 207 ARG A CA 1
ATOM 1529 C C . ARG A 1 207 ? 12.341 -7.086 -9.610 1.00 94.69 207 ARG A C 1
ATOM 1531 O O . ARG A 1 207 ? 11.897 -6.706 -8.527 1.00 94.69 207 ARG A O 1
ATOM 1538 N N . ARG A 1 208 ? 13.594 -7.515 -9.737 1.00 92.19 208 ARG A N 1
ATOM 1539 C CA . ARG A 1 208 ? 14.500 -7.704 -8.594 1.00 92.19 208 ARG A CA 1
ATOM 1540 C C . ARG A 1 208 ? 14.761 -6.391 -7.854 1.00 92.19 208 ARG A C 1
ATOM 1542 O O . ARG A 1 208 ? 14.866 -6.382 -6.633 1.00 92.19 208 ARG A O 1
ATOM 1549 N N . GLU A 1 209 ? 14.808 -5.276 -8.571 1.00 90.12 209 GLU A N 1
ATOM 1550 C CA . GLU A 1 209 ? 14.937 -3.935 -8.008 1.00 90.12 209 GLU A CA 1
ATOM 1551 C C . GLU A 1 209 ? 13.720 -3.490 -7.183 1.00 90.12 209 GLU A C 1
ATOM 1553 O O . GLU A 1 209 ? 13.852 -2.563 -6.384 1.00 90.12 209 GLU A O 1
ATOM 1558 N N . GLN A 1 210 ? 12.558 -4.130 -7.354 1.00 91.38 210 GLN A N 1
ATOM 1559 C CA . GLN A 1 210 ? 11.342 -3.866 -6.576 1.00 91.38 210 GLN A CA 1
ATOM 1560 C C . GLN A 1 210 ? 11.294 -4.670 -5.271 1.00 91.38 210 GLN A C 1
ATOM 1562 O O . GLN A 1 210 ? 10.393 -4.452 -4.461 1.00 91.38 210 GLN A O 1
ATOM 1567 N N . LEU A 1 211 ? 12.241 -5.590 -5.044 1.00 90.69 211 LEU A N 1
ATOM 1568 C CA . LEU A 1 211 ? 12.326 -6.294 -3.771 1.00 90.69 211 LEU A CA 1
ATOM 1569 C C . LEU A 1 211 ? 12.588 -5.304 -2.627 1.00 90.69 211 LEU A C 1
ATOM 1571 O O . LEU A 1 211 ? 13.344 -4.338 -2.797 1.00 90.69 211 LEU A O 1
ATOM 1575 N N . PRO A 1 212 ? 12.001 -5.550 -1.442 1.00 85.12 212 PRO A N 1
ATOM 1576 C CA . PRO A 1 212 ? 12.345 -4.776 -0.265 1.00 85.12 212 PRO A CA 1
ATOM 1577 C C . PRO A 1 212 ? 13.820 -4.992 0.081 1.00 85.12 212 PRO A C 1
ATOM 1579 O O . PRO A 1 212 ? 14.456 -5.940 -0.374 1.00 85.12 212 PRO A O 1
ATOM 1582 N N . GLY A 1 213 ? 14.375 -4.113 0.908 1.00 77.62 213 GLY A N 1
ATOM 1583 C CA . GLY A 1 213 ? 15.734 -4.293 1.412 1.00 77.62 213 GLY A CA 1
ATOM 1584 C C . GLY A 1 213 ? 16.740 -3.228 0.989 1.00 77.62 213 GLY A C 1
ATOM 1585 O O . GLY A 1 213 ? 17.929 -3.499 0.835 1.00 77.62 213 GLY A O 1
ATOM 1586 N N . ARG A 1 214 ? 16.255 -2.003 0.795 1.00 73.62 214 ARG A N 1
ATOM 1587 C CA . ARG A 1 214 ? 17.080 -0.819 0.538 1.00 73.62 214 ARG A CA 1
ATOM 1588 C C . ARG A 1 214 ? 17.408 -0.052 1.827 1.00 73.62 214 ARG A C 1
ATOM 1590 O O . ARG A 1 214 ? 17.877 1.081 1.747 1.00 73.62 214 ARG A O 1
ATOM 1597 N N . HIS A 1 215 ? 17.136 -0.637 2.997 1.00 75.94 215 HIS A N 1
ATOM 1598 C CA . HIS A 1 215 ? 17.454 -0.037 4.291 1.00 75.94 215 HIS A CA 1
ATOM 1599 C C . HIS A 1 215 ? 18.961 -0.128 4.543 1.00 75.94 215 HIS A C 1
ATOM 1601 O O . HIS A 1 215 ? 19.511 -1.231 4.554 1.00 75.94 215 HIS A O 1
ATOM 1607 N N . ASP A 1 216 ? 19.620 1.012 4.759 1.00 77.00 216 ASP A N 1
ATOM 1608 C CA . ASP A 1 216 ? 21.040 1.060 5.120 1.00 77.00 216 ASP A CA 1
ATOM 1609 C C . ASP A 1 216 ? 21.189 0.899 6.644 1.00 77.00 216 ASP A C 1
ATOM 1611 O O . ASP A 1 216 ? 20.799 1.806 7.385 1.00 77.00 216 ASP A O 1
ATOM 1615 N N . PRO A 1 217 ? 21.799 -0.196 7.145 1.00 76.81 217 PRO A N 1
ATOM 1616 C CA . PRO A 1 217 ? 22.029 -0.381 8.577 1.00 76.81 217 PRO A CA 1
ATOM 1617 C C . PRO A 1 217 ? 22.871 0.729 9.218 1.00 76.81 217 PRO A C 1
ATOM 1619 O O .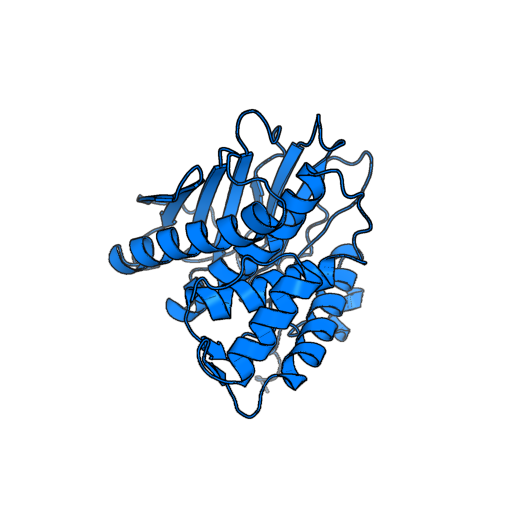 PRO A 1 217 ? 22.845 0.888 10.434 1.00 76.81 217 PRO A O 1
ATOM 1622 N N . ARG A 1 218 ? 23.624 1.517 8.439 1.00 78.00 218 ARG A N 1
ATOM 1623 C CA . ARG A 1 218 ? 24.368 2.677 8.958 1.00 78.00 218 ARG A CA 1
ATOM 1624 C C . ARG A 1 218 ? 23.449 3.818 9.391 1.00 78.00 218 ARG A C 1
ATOM 1626 O O . ARG A 1 218 ? 23.846 4.609 10.240 1.00 78.00 218 ARG A O 1
ATOM 1633 N N . ALA A 1 219 ? 22.233 3.887 8.849 1.00 74.25 219 ALA A N 1
ATOM 1634 C CA . ALA A 1 219 ? 21.224 4.862 9.247 1.00 74.25 219 ALA A CA 1
ATOM 1635 C C . ALA A 1 219 ? 20.497 4.470 10.548 1.00 74.25 219 ALA A C 1
ATOM 1637 O O . ALA A 1 219 ? 19.743 5.281 11.081 1.00 74.25 219 ALA A O 1
ATOM 1638 N N . ASP A 1 220 ? 20.726 3.266 11.095 1.00 78.81 220 ASP A N 1
ATOM 1639 C CA . ASP A 1 220 ? 20.029 2.770 12.290 1.00 78.81 220 ASP A CA 1
ATOM 1640 C C . ASP A 1 220 ? 20.108 3.739 13.475 1.00 78.81 220 ASP A C 1
ATOM 1642 O O . ASP A 1 220 ? 19.124 3.909 14.187 1.00 78.81 220 ASP A O 1
ATOM 1646 N N . SER A 1 221 ? 21.254 4.385 13.697 1.00 78.31 221 SER A N 1
ATOM 1647 C CA . SER A 1 221 ? 21.446 5.309 14.826 1.00 78.31 221 SER A CA 1
ATOM 1648 C C . SER A 1 221 ? 20.559 6.556 14.758 1.00 78.31 221 SER A C 1
ATOM 1650 O O . SER A 1 221 ? 20.350 7.205 15.781 1.00 78.31 221 SER A O 1
ATOM 1652 N N . LEU A 1 222 ? 20.029 6.878 13.577 1.00 76.69 222 LEU A N 1
ATOM 1653 C CA . LEU A 1 222 ? 19.187 8.045 13.316 1.00 76.69 222 LEU A CA 1
ATOM 1654 C C . LEU A 1 222 ? 17.689 7.706 13.334 1.00 76.69 222 LEU A C 1
ATOM 1656 O O . LEU A 1 222 ? 16.852 8.601 13.223 1.00 76.69 222 LEU A O 1
ATOM 1660 N N . LEU A 1 223 ? 17.342 6.421 13.452 1.00 74.19 223 LEU A N 1
ATOM 1661 C CA . LEU A 1 223 ? 15.981 5.931 13.283 1.00 74.19 223 LEU A CA 1
ATOM 1662 C C . LEU A 1 223 ? 15.363 5.463 14.609 1.00 74.19 223 LEU A C 1
ATOM 1664 O O . LEU A 1 223 ? 16.025 4.798 15.415 1.00 74.19 223 LEU A O 1
ATOM 1668 N N . PRO A 1 224 ? 14.053 5.695 14.813 1.00 78.00 224 PRO A N 1
ATOM 1669 C CA . PRO A 1 224 ? 13.311 5.062 15.895 1.00 78.00 224 PRO A CA 1
ATOM 1670 C C . PRO A 1 224 ? 13.424 3.533 15.839 1.00 78.00 224 PRO A C 1
ATOM 1672 O O . PRO A 1 224 ? 13.490 2.930 14.765 1.00 78.00 224 PRO A O 1
ATOM 1675 N N . ALA A 1 225 ? 13.368 2.873 16.999 1.00 80.44 225 ALA A N 1
ATOM 1676 C CA . ALA A 1 225 ? 13.518 1.416 17.094 1.00 80.44 225 ALA A CA 1
ATOM 1677 C C . ALA A 1 225 ? 12.531 0.639 16.200 1.00 80.44 225 ALA A C 1
ATOM 1679 O O . ALA A 1 225 ? 12.870 -0.424 15.684 1.00 80.44 225 ALA A O 1
ATOM 1680 N N . ALA A 1 226 ? 11.322 1.171 16.007 1.00 76.62 226 ALA A N 1
ATOM 1681 C CA . ALA A 1 226 ? 10.325 0.631 15.088 1.00 76.62 226 ALA A CA 1
ATOM 1682 C C . ALA A 1 226 ? 10.781 0.654 13.621 1.00 76.62 226 ALA A C 1
ATOM 1684 O O . ALA A 1 226 ? 10.784 -0.397 12.983 1.00 76.62 226 ALA A O 1
ATOM 1685 N N . ALA A 1 227 ? 11.229 1.811 13.118 1.00 77.94 227 ALA A N 1
ATOM 1686 C CA . ALA A 1 227 ? 11.757 1.947 11.758 1.00 77.94 227 ALA A CA 1
ATOM 1687 C C . ALA A 1 227 ? 12.950 1.023 11.517 1.00 77.94 227 ALA A C 1
ATOM 1689 O O . ALA A 1 227 ? 13.009 0.345 10.498 1.00 77.94 227 ALA A O 1
ATOM 1690 N N . ARG A 1 228 ? 13.869 0.928 12.485 1.00 81.25 228 ARG A N 1
ATOM 1691 C CA . ARG A 1 228 ? 15.020 0.016 12.394 1.00 81.25 228 ARG A CA 1
ATOM 1692 C C . ARG A 1 228 ? 14.594 -1.440 12.255 1.00 81.25 228 ARG A C 1
ATOM 1694 O O . ARG A 1 228 ? 15.111 -2.166 11.411 1.00 81.25 228 ARG A O 1
ATOM 1701 N N . ARG A 1 229 ? 13.658 -1.896 13.097 1.00 82.06 229 ARG A N 1
ATOM 1702 C CA . ARG A 1 229 ? 13.133 -3.269 13.015 1.00 82.06 229 ARG A CA 1
ATOM 1703 C C . ARG A 1 229 ? 12.463 -3.519 11.672 1.00 82.06 229 ARG A C 1
ATOM 1705 O O . ARG A 1 229 ? 12.690 -4.576 11.091 1.00 82.06 229 ARG A O 1
ATOM 1712 N N . SER A 1 230 ? 11.699 -2.546 11.181 1.00 83.12 230 SER A N 1
ATOM 1713 C CA . SER A 1 230 ? 11.053 -2.669 9.884 1.00 83.12 230 SER A CA 1
ATOM 1714 C C . SER A 1 230 ? 12.050 -2.750 8.738 1.00 83.12 230 SER A C 1
ATOM 1716 O O . SER A 1 230 ? 12.030 -3.718 7.981 1.00 83.12 230 SER A O 1
ATOM 1718 N N . GLY A 1 231 ? 12.991 -1.808 8.657 1.00 83.69 231 GLY A N 1
ATOM 1719 C CA . GLY A 1 231 ? 14.029 -1.812 7.630 1.00 83.69 231 GLY A CA 1
ATOM 1720 C C . GLY A 1 231 ? 14.845 -3.109 7.629 1.00 83.69 231 GLY A C 1
ATOM 1721 O O . GLY A 1 231 ? 15.108 -3.687 6.575 1.00 83.69 231 GLY A O 1
ATOM 1722 N N . ASN A 1 232 ? 15.168 -3.644 8.810 1.00 85.75 232 ASN A N 1
ATOM 1723 C CA . ASN A 1 232 ? 15.851 -4.932 8.936 1.00 85.75 232 ASN A CA 1
ATOM 1724 C C . ASN A 1 232 ? 14.992 -6.124 8.477 1.00 85.75 232 ASN A C 1
ATOM 1726 O O . ASN A 1 232 ? 15.521 -7.034 7.833 1.00 85.75 232 ASN A O 1
ATOM 1730 N N . ALA A 1 233 ? 13.685 -6.120 8.754 1.00 87.31 233 ALA A N 1
ATOM 1731 C CA . ALA A 1 233 ? 12.761 -7.128 8.234 1.00 87.31 233 ALA A CA 1
ATOM 1732 C C . ALA A 1 233 ? 12.633 -7.044 6.705 1.00 87.31 233 ALA A C 1
ATOM 1734 O O . ALA A 1 233 ? 12.687 -8.075 6.036 1.00 87.31 233 ALA A O 1
ATOM 1735 N N . GLY A 1 234 ? 12.566 -5.831 6.147 1.00 88.31 234 GLY A N 1
ATOM 1736 C CA . GLY A 1 234 ? 12.578 -5.596 4.704 1.00 88.31 234 GLY A CA 1
ATOM 1737 C C . GLY A 1 234 ? 13.851 -6.127 4.050 1.00 88.31 234 GLY A C 1
ATOM 1738 O O . GLY A 1 234 ? 13.778 -6.852 3.063 1.00 88.31 234 GLY A O 1
ATOM 1739 N N . ASN A 1 235 ? 15.018 -5.865 4.649 1.00 88.62 235 ASN A N 1
ATOM 1740 C CA . ASN A 1 235 ? 16.303 -6.424 4.214 1.00 88.62 235 ASN A CA 1
ATOM 1741 C C . ASN A 1 235 ? 16.317 -7.962 4.253 1.00 88.62 235 ASN A C 1
ATOM 1743 O O . ASN A 1 235 ? 16.855 -8.603 3.349 1.00 88.62 235 ASN A O 1
ATOM 1747 N N . ALA A 1 236 ? 15.757 -8.567 5.303 1.00 91.19 236 ALA A N 1
ATOM 1748 C CA . ALA A 1 236 ? 15.704 -10.019 5.445 1.00 91.19 236 ALA A CA 1
ATOM 1749 C C . ALA A 1 236 ? 14.789 -10.667 4.397 1.00 91.19 236 ALA A C 1
ATOM 1751 O O . ALA A 1 236 ? 15.211 -11.608 3.725 1.00 91.19 236 ALA A O 1
ATOM 1752 N N . ILE A 1 237 ? 13.579 -10.134 4.211 1.00 93.06 237 ILE A N 1
ATOM 1753 C CA . ILE A 1 237 ? 12.645 -10.618 3.191 1.00 93.06 237 ILE A CA 1
ATOM 1754 C C . ILE A 1 237 ? 13.190 -10.394 1.791 1.00 93.06 237 ILE A C 1
ATOM 1756 O O . ILE A 1 237 ? 13.145 -11.316 0.987 1.00 93.06 237 ILE A O 1
ATOM 1760 N N . GLY A 1 238 ? 13.780 -9.231 1.517 1.00 92.56 238 GLY A N 1
ATOM 1761 C CA . GLY A 1 238 ? 14.437 -8.947 0.246 1.00 92.56 238 GLY A CA 1
ATOM 1762 C C . GLY A 1 238 ? 15.437 -10.025 -0.143 1.00 92.56 238 GLY A C 1
ATOM 1763 O O . GLY A 1 238 ? 15.366 -10.571 -1.240 1.00 92.56 238 GLY A O 1
ATOM 1764 N N . ARG A 1 239 ? 16.323 -10.398 0.789 1.00 93.25 239 ARG A N 1
ATOM 1765 C CA . ARG A 1 239 ? 17.283 -11.495 0.587 1.00 93.25 239 ARG A CA 1
ATOM 1766 C C . ARG A 1 239 ? 16.608 -12.853 0.420 1.00 93.25 239 ARG A C 1
ATOM 1768 O O . ARG A 1 239 ? 17.016 -13.612 -0.447 1.00 93.25 239 ARG A O 1
ATOM 1775 N N . SER A 1 240 ? 15.589 -13.157 1.223 1.00 94.00 240 SER A N 1
ATOM 1776 C CA . SER A 1 240 ? 14.847 -14.422 1.123 1.00 94.00 240 SER A CA 1
ATOM 1777 C C . SER A 1 240 ? 14.176 -14.571 -0.245 1.00 94.00 240 SER A C 1
ATOM 1779 O O . SER A 1 240 ? 14.252 -15.623 -0.873 1.00 94.00 240 SER A O 1
ATOM 1781 N N . LEU A 1 241 ? 13.571 -13.493 -0.746 1.00 95.38 241 LEU A N 1
ATOM 1782 C CA . LEU A 1 241 ? 12.867 -13.481 -2.023 1.00 95.38 241 LEU A CA 1
ATOM 1783 C C . LEU A 1 241 ? 13.801 -13.625 -3.226 1.00 95.38 241 LEU A C 1
ATOM 1785 O O . LEU A 1 241 ? 13.363 -14.132 -4.252 1.00 95.38 241 LEU A O 1
ATOM 1789 N N . GLN A 1 242 ? 15.086 -13.267 -3.108 1.00 94.12 242 GLN A N 1
ATOM 1790 C CA . GLN A 1 242 ? 16.060 -13.480 -4.188 1.00 94.12 242 GLN A CA 1
ATOM 1791 C C . GLN A 1 242 ? 16.170 -14.951 -4.606 1.00 94.12 242 GLN A C 1
ATOM 1793 O O . GLN A 1 242 ? 16.468 -15.212 -5.767 1.00 94.12 242 GLN A O 1
ATOM 1798 N N . ALA A 1 243 ? 15.891 -15.898 -3.704 1.00 93.75 243 ALA A N 1
ATOM 1799 C CA . ALA A 1 243 ? 15.937 -17.328 -4.006 1.00 93.75 243 ALA A CA 1
ATOM 1800 C C . ALA A 1 243 ? 14.907 -17.768 -5.064 1.00 93.75 243 ALA A C 1
ATOM 1802 O O . ALA A 1 243 ? 15.102 -18.803 -5.692 1.00 93.75 243 ALA A O 1
ATOM 1803 N N . PHE A 1 244 ? 13.842 -16.987 -5.284 1.00 93.81 244 PHE A N 1
ATOM 1804 C CA . PHE A 1 244 ? 12.851 -17.252 -6.333 1.00 93.81 244 PHE A CA 1
ATOM 1805 C C . PHE A 1 244 ? 13.272 -16.724 -7.708 1.00 93.81 244 PHE A C 1
ATOM 1807 O O . PHE A 1 244 ? 12.593 -17.002 -8.682 1.00 93.81 244 PHE A O 1
ATOM 1814 N N . PHE A 1 245 ? 14.338 -15.926 -7.813 1.00 94.25 245 PHE A N 1
ATOM 1815 C CA . PHE A 1 245 ? 14.693 -15.255 -9.062 1.00 94.25 245 PHE A CA 1
ATOM 1816 C C . PHE A 1 245 ? 15.784 -16.012 -9.820 1.00 94.25 245 PHE A C 1
ATOM 1818 O O . PHE A 1 245 ? 16.964 -15.886 -9.483 1.00 94.25 245 PHE A O 1
ATOM 1825 N N . SER A 1 246 ? 15.425 -16.668 -10.925 1.00 88.94 246 SER A N 1
ATOM 1826 C CA . SER A 1 246 ? 16.401 -17.162 -11.912 1.00 88.94 246 SER A CA 1
ATOM 1827 C C . SER A 1 246 ? 17.068 -16.038 -12.729 1.00 88.94 246 SER A C 1
ATOM 1829 O O . SER A 1 246 ? 18.197 -16.186 -13.198 1.00 88.94 246 SER A O 1
ATOM 1831 N N . GLY A 1 247 ? 16.409 -14.880 -12.862 1.00 91.06 247 GLY A N 1
ATOM 1832 C CA . GLY A 1 247 ? 16.886 -13.705 -13.604 1.00 91.06 247 GLY A CA 1
ATOM 1833 C C . GLY A 1 247 ? 16.594 -12.380 -12.892 1.00 91.06 247 GLY A C 1
ATOM 1834 O O . GLY A 1 247 ? 16.391 -12.340 -11.686 1.00 91.06 247 GLY A O 1
ATOM 1835 N N . ASN A 1 248 ? 16.567 -11.259 -13.617 1.00 92.88 248 ASN A N 1
ATOM 1836 C CA . ASN A 1 248 ? 16.280 -9.941 -13.015 1.00 92.88 248 ASN A CA 1
ATOM 1837 C C . ASN A 1 248 ? 14.783 -9.665 -12.797 1.00 92.88 248 ASN A C 1
ATOM 1839 O O . ASN A 1 248 ? 14.429 -8.653 -12.201 1.00 92.88 248 ASN A O 1
ATOM 1843 N N . ARG A 1 249 ? 13.908 -10.553 -13.265 1.00 94.56 249 ARG A N 1
ATOM 1844 C CA . ARG A 1 249 ? 12.457 -10.476 -13.087 1.00 94.56 249 ARG A CA 1
ATOM 1845 C C . ARG A 1 249 ? 11.867 -11.876 -13.032 1.00 94.56 249 ARG A C 1
ATOM 1847 O O . ARG A 1 249 ? 12.446 -12.786 -13.621 1.00 94.56 249 ARG A O 1
ATOM 1854 N N . ILE A 1 250 ? 10.718 -11.994 -12.384 1.00 95.06 250 ILE A N 1
ATOM 1855 C CA . ILE A 1 250 ? 9.850 -13.173 -12.414 1.00 95.06 250 ILE A CA 1
ATOM 1856 C C . ILE A 1 250 ? 8.527 -12.779 -13.075 1.00 95.06 250 ILE A C 1
ATOM 1858 O O . ILE A 1 250 ? 8.020 -11.684 -12.822 1.00 95.06 250 ILE A O 1
ATOM 1862 N N . GLN A 1 251 ? 7.985 -13.638 -13.934 1.00 96.38 251 GLN A N 1
ATOM 1863 C CA . GLN A 1 251 ? 6.660 -13.458 -14.526 1.00 96.38 251 GLN A CA 1
ATOM 1864 C C . GLN A 1 251 ? 5.647 -14.262 -13.719 1.00 96.38 251 GLN A C 1
ATOM 1866 O O . GLN A 1 251 ? 5.905 -15.397 -13.336 1.00 96.38 251 GLN A O 1
ATOM 1871 N N . ARG A 1 252 ? 4.459 -13.708 -13.480 1.00 94.25 252 ARG A N 1
ATOM 1872 C CA . ARG A 1 252 ? 3.416 -14.338 -12.652 1.00 94.25 252 ARG A CA 1
ATOM 1873 C C . ARG A 1 252 ? 3.107 -15.774 -13.083 1.00 94.25 252 ARG A C 1
ATOM 1875 O O . ARG A 1 252 ? 2.910 -16.648 -12.239 1.00 94.25 252 ARG A O 1
ATOM 1882 N N . ASP A 1 253 ? 3.101 -15.998 -14.39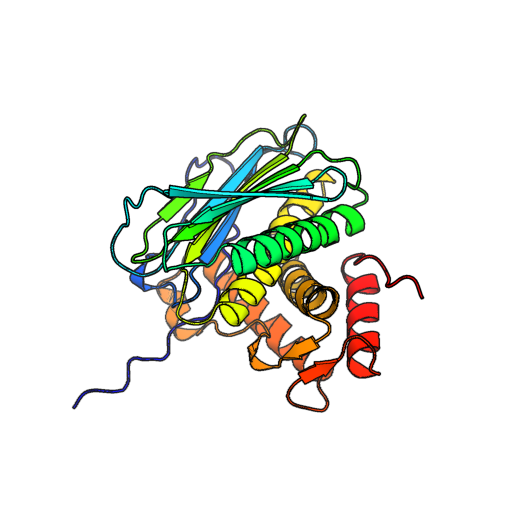3 1.00 93.88 253 ASP A N 1
ATOM 1883 C CA . ASP A 1 253 ? 2.670 -17.246 -15.015 1.00 93.88 253 ASP A CA 1
ATOM 1884 C C . ASP A 1 253 ? 3.842 -18.178 -15.381 1.00 93.88 253 ASP A C 1
ATOM 1886 O O . ASP A 1 253 ? 3.626 -19.211 -16.018 1.00 93.88 253 ASP A O 1
ATOM 1890 N N . ASP A 1 254 ? 5.079 -17.867 -14.980 1.00 94.12 254 ASP A N 1
ATOM 1891 C CA . ASP A 1 254 ? 6.220 -18.781 -15.114 1.00 94.12 254 ASP A CA 1
ATOM 1892 C C . ASP A 1 254 ? 6.388 -19.688 -13.872 1.00 94.12 254 ASP A C 1
ATOM 1894 O O . ASP A 1 254 ? 5.539 -19.734 -12.975 1.00 94.12 254 ASP A O 1
ATOM 1898 N N . GLU A 1 255 ? 7.425 -20.530 -13.862 1.00 94.25 255 GLU A N 1
ATOM 1899 C CA . GLU A 1 255 ? 7.690 -21.432 -12.735 1.00 94.25 255 GLU A CA 1
ATOM 1900 C C . GLU A 1 255 ? 8.031 -20.676 -11.444 1.00 94.25 255 GLU A C 1
ATOM 1902 O O . GLU A 1 255 ? 7.451 -20.990 -10.399 1.00 94.25 255 GLU A O 1
ATOM 1907 N N . ASP A 1 256 ? 8.892 -19.663 -11.542 1.00 94.69 256 ASP A N 1
ATOM 1908 C CA . ASP A 1 256 ? 9.366 -18.830 -10.436 1.00 94.69 256 ASP A CA 1
ATOM 1909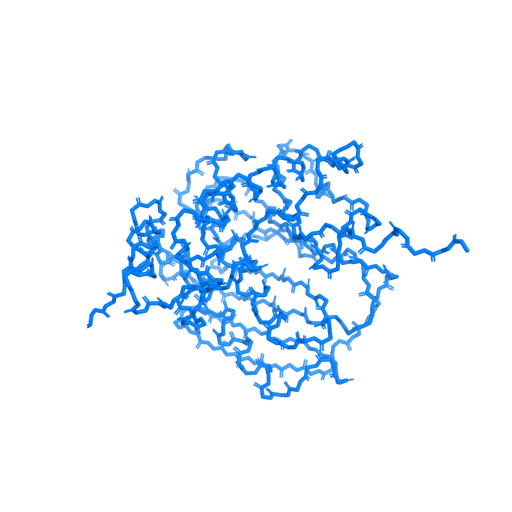 C C . ASP A 1 256 ? 8.205 -18.029 -9.820 1.00 94.69 256 ASP A C 1
ATOM 1911 O O . ASP A 1 256 ? 8.002 -18.037 -8.602 1.00 94.69 256 ASP A O 1
ATOM 1915 N N . GLY A 1 257 ? 7.372 -17.403 -10.655 1.00 95.19 257 GLY A N 1
ATOM 1916 C CA . GLY A 1 257 ? 6.195 -16.649 -10.237 1.00 95.19 257 GLY A CA 1
ATOM 1917 C C . GLY A 1 257 ? 5.141 -17.532 -9.581 1.00 95.19 257 GLY A C 1
ATOM 1918 O O . GLY A 1 257 ? 4.657 -17.218 -8.490 1.00 95.19 257 GLY A O 1
ATOM 1919 N N . ARG A 1 258 ? 4.836 -18.701 -10.161 1.00 94.75 258 ARG A N 1
ATOM 1920 C CA . ARG A 1 258 ? 3.937 -19.670 -9.513 1.00 94.75 258 ARG A CA 1
ATOM 1921 C C . ARG A 1 258 ? 4.511 -20.203 -8.202 1.00 94.75 258 ARG A C 1
ATOM 1923 O O . ARG A 1 258 ? 3.740 -20.483 -7.283 1.00 94.75 258 ARG A O 1
ATOM 1930 N N . ALA A 1 259 ? 5.827 -20.393 -8.106 1.00 95.50 259 ALA A N 1
ATOM 1931 C CA . ALA A 1 259 ? 6.479 -20.813 -6.870 1.00 95.50 259 ALA A CA 1
ATOM 1932 C C . ALA A 1 259 ? 6.350 -19.741 -5.783 1.00 95.50 259 ALA A C 1
ATOM 1934 O O . ALA A 1 259 ? 5.944 -20.071 -4.665 1.00 95.50 259 ALA A O 1
ATOM 1935 N N . LEU A 1 260 ? 6.595 -18.471 -6.121 1.00 95.44 260 LEU A N 1
ATOM 1936 C CA . LEU A 1 260 ? 6.414 -17.366 -5.186 1.00 95.44 260 LEU A CA 1
ATOM 1937 C C . LEU A 1 260 ? 4.953 -17.242 -4.741 1.00 95.44 260 LEU A C 1
ATOM 1939 O O . LEU A 1 260 ? 4.691 -17.143 -3.550 1.00 95.44 260 LEU A O 1
ATOM 1943 N N . LEU A 1 261 ? 3.982 -17.324 -5.651 1.00 94.31 261 LEU A N 1
ATOM 1944 C CA . LEU A 1 261 ? 2.565 -17.186 -5.285 1.00 94.31 261 LEU A CA 1
ATOM 1945 C C . LEU A 1 261 ? 2.060 -18.343 -4.417 1.00 94.31 261 LEU A C 1
ATOM 1947 O O . LEU A 1 261 ? 1.268 -18.115 -3.503 1.00 94.31 261 LEU A O 1
ATOM 1951 N N . ARG A 1 262 ? 2.569 -19.568 -4.615 1.00 94.44 262 ARG A N 1
ATOM 1952 C CA . ARG A 1 262 ? 2.327 -20.672 -3.669 1.00 94.44 262 ARG A CA 1
ATOM 1953 C C . ARG A 1 262 ? 2.907 -20.370 -2.290 1.00 94.44 262 ARG A C 1
ATOM 1955 O O . ARG A 1 262 ? 2.240 -20.631 -1.293 1.00 94.44 262 ARG A O 1
ATOM 1962 N N . HIS A 1 263 ? 4.114 -19.808 -2.226 1.00 94.75 263 HIS A N 1
ATOM 1963 C CA . HIS A 1 263 ? 4.711 -19.380 -0.962 1.00 94.75 263 HIS A CA 1
ATOM 1964 C C . HIS A 1 263 ? 3.864 -18.289 -0.285 1.00 94.75 263 HIS A C 1
ATOM 1966 O O . HIS A 1 263 ? 3.543 -18.417 0.892 1.00 94.75 263 HIS A O 1
ATOM 1972 N N . CYS A 1 264 ? 3.395 -17.286 -1.034 1.00 93.38 264 CYS A N 1
ATOM 1973 C CA . CYS A 1 264 ? 2.472 -16.258 -0.543 1.00 93.38 264 CYS A CA 1
ATOM 1974 C C . CYS A 1 264 ? 1.191 -16.871 0.050 1.00 93.38 264 CYS A C 1
ATOM 1976 O O . CYS A 1 264 ? 0.784 -16.525 1.159 1.00 93.38 264 CYS A O 1
ATOM 1978 N N . GLN A 1 265 ? 0.570 -17.819 -0.655 1.00 91.19 265 GLN A N 1
ATOM 1979 C CA . GLN A 1 265 ? -0.637 -18.494 -0.179 1.00 91.19 265 GLN A CA 1
ATOM 1980 C C . GLN A 1 265 ? -0.385 -19.264 1.125 1.00 91.19 265 GLN A C 1
ATOM 1982 O O . GLN A 1 265 ? -1.180 -19.183 2.057 1.00 91.19 265 GLN A O 1
ATOM 1987 N N . GLN A 1 266 ? 0.733 -19.989 1.211 1.00 90.56 266 GLN A N 1
ATOM 1988 C CA . GLN A 1 266 ? 1.088 -20.790 2.385 1.00 90.56 266 GLN A CA 1
ATOM 1989 C C . GLN A 1 266 ? 1.484 -19.938 3.595 1.00 90.56 266 GLN A C 1
ATOM 1991 O O . GLN A 1 266 ? 1.198 -20.319 4.727 1.00 90.56 266 GLN A O 1
ATOM 1996 N N . SER A 1 267 ? 2.165 -18.813 3.369 1.00 89.25 267 SER A N 1
ATOM 1997 C CA . SER A 1 267 ? 2.731 -17.991 4.440 1.00 89.25 267 SER A CA 1
ATOM 1998 C C . SER A 1 267 ? 1.767 -16.943 4.980 1.00 89.25 267 SER A C 1
ATOM 2000 O O . SER A 1 267 ? 1.792 -16.677 6.177 1.00 89.25 267 SER A O 1
ATOM 2002 N N . ILE A 1 268 ? 0.936 -16.341 4.124 1.00 88.06 268 ILE A N 1
ATOM 2003 C CA . ILE A 1 268 ? 0.090 -15.198 4.507 1.00 88.06 268 ILE A CA 1
ATOM 2004 C C . ILE A 1 268 ? -1.367 -15.337 4.054 1.00 88.06 268 ILE A C 1
ATOM 2006 O O . ILE A 1 268 ? -2.113 -14.364 4.103 1.00 88.06 268 ILE A O 1
ATOM 2010 N N . GLY A 1 269 ? -1.780 -16.518 3.583 1.00 84.19 269 GLY A N 1
ATOM 2011 C CA . GLY A 1 269 ? -3.148 -16.734 3.107 1.00 84.19 269 GLY A CA 1
ATOM 2012 C C . GLY A 1 269 ? -3.484 -15.933 1.849 1.00 84.19 269 GLY A C 1
ATOM 2013 O O . GLY A 1 269 ? -4.657 -15.694 1.580 1.00 84.19 269 GLY A O 1
ATOM 2014 N N . PHE A 1 270 ? -2.474 -15.499 1.082 1.00 82.25 270 PHE A N 1
ATOM 2015 C CA . PHE A 1 270 ? -2.686 -14.745 -0.154 1.00 82.25 270 PHE A CA 1
ATOM 2016 C C . PHE A 1 270 ? -3.650 -15.524 -1.064 1.00 82.25 270 PHE A C 1
ATOM 2018 O O . PHE A 1 270 ? -3.406 -16.716 -1.297 1.00 82.25 270 PHE A O 1
ATOM 2025 N N . PRO A 1 271 ? -4.748 -14.913 -1.547 1.00 74.38 271 PRO A N 1
ATOM 2026 C CA . PRO A 1 271 ? -5.769 -15.654 -2.266 1.00 74.38 271 PRO A CA 1
ATOM 2027 C C . PRO A 1 271 ? -5.151 -16.283 -3.514 1.00 74.38 271 PRO A C 1
ATOM 2029 O O . PRO A 1 271 ? -4.448 -15.634 -4.294 1.00 74.38 271 PRO A O 1
ATOM 2032 N N . GLY A 1 272 ? -5.372 -17.590 -3.656 1.00 58.03 272 GLY A N 1
ATOM 2033 C CA . GLY A 1 272 ? -4.835 -18.356 -4.770 1.00 58.03 272 GLY A CA 1
ATOM 2034 C C . GLY A 1 272 ? -5.317 -17.784 -6.101 1.00 58.03 272 GLY A C 1
ATOM 2035 O O . GLY A 1 272 ? -6.446 -17.304 -6.218 1.00 58.03 272 GLY A O 1
ATOM 2036 N N . ILE A 1 273 ? -4.466 -17.857 -7.122 1.00 47.03 273 ILE A N 1
ATOM 2037 C CA . ILE A 1 273 ? -4.889 -17.556 -8.488 1.00 47.03 273 ILE A CA 1
ATOM 2038 C C . ILE A 1 273 ? -5.903 -18.634 -8.884 1.00 47.03 273 ILE A C 1
ATOM 2040 O O . ILE A 1 273 ? -5.554 -19.817 -8.944 1.00 47.03 273 ILE A O 1
ATOM 2044 N N . ALA A 1 274 ? -7.158 -18.246 -9.120 1.00 39.00 274 ALA A N 1
ATOM 2045 C CA . ALA A 1 274 ? -8.098 -19.114 -9.816 1.00 39.00 274 ALA A CA 1
ATOM 2046 C C . ALA A 1 274 ? -7.490 -19.457 -11.185 1.00 39.00 274 ALA A C 1
ATOM 2048 O O . ALA A 1 274 ? -7.097 -18.552 -11.921 1.00 39.00 274 ALA A O 1
ATOM 2049 N N . ARG A 1 275 ? -7.336 -20.759 -11.455 1.00 31.89 275 ARG A N 1
ATOM 2050 C CA . ARG A 1 275 ? -6.840 -21.280 -12.734 1.00 31.89 275 ARG A CA 1
ATOM 2051 C C . ARG A 1 275 ? -7.753 -20.891 -13.886 1.00 31.89 275 ARG A C 1
ATOM 2053 O O . ARG A 1 275 ? -8.985 -20.926 -13.670 1.00 31.89 275 ARG A O 1
#

Mean predicted aligned error: 7.48 Å

pLDDT: mean 83.86, std 18.62, range [22.75, 98.81]

Sequence (275 aa):
MESWLRHATGAAALLLCTSACTTLDTPPRDSVGADGAFATLLRGNASQLSVGTASVLPGQESSEQTTRSHTCQLETIAVVVRWVEPSLSAGQAVNLCTAAAHAARQPLHGADLNDTPVRYQVTIVSDGGGIWQQPARPARPELVVAFWFPAGADADALRARVISTTAHEFHHIATAMVGQRRWGAHREPEAYLAGACALLAIEGELRREQLPGRHDPRADSLLPAAARRSGNAGNAIGRSLQAFFSGNRIQRDDEDGRALLRHCQQSIGFPGIAR

Secondary structure (DSSP, 8-state):
---------S-EE-----SS--S--PPPGGGS-TT-EEEEEEES-GGG-EEEEEEEESSSBP-----EEEEEEETTEEEEEEE-TTSS-HHHHHHHHHHHHHHHHHHHHHTT-TT--EEEEEEEESS-BEEEEEEEEE-SSSEEEEEEEE--S-HHHHHHHHHHHHHHHHHHHHHHHTT----TTTSHHHHHHHHHHHHHHHHSEEEGGGSS----GGGGGGS-HHHHHHHHHHHHHHHHHGGG-SSSEEETTSHHHHHHHHHHHHHH-PPP---

Organism: NCBI:txid2045214

Foldseek 3Di:
DDDDPPQADDEQEFEDDDDPD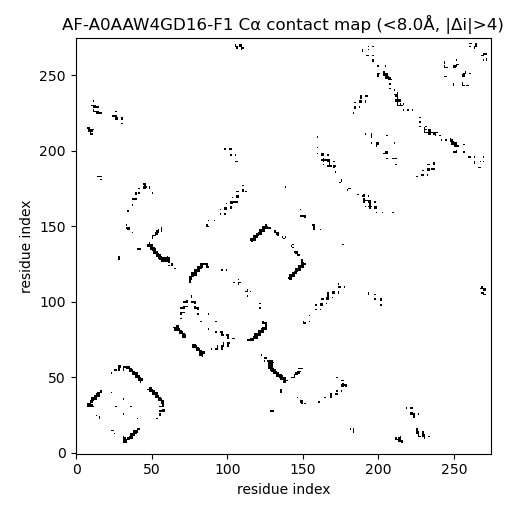QDRPDFPLVRHDQWWYKYWDWDDALVFIWIKIKTFHHFDADPDDFPDWDWDDDQLAIEIETEHPPLDDPVLRVLLNVLLNLLLQQLCVLLVNRNAREYEYEYEDEDGGDMDMDRIDGPPPHHYYYDYTYSDPDSVVRSLSSSLSSNLNSNVVSCRNSRVDDPLQPCLLLSLLSSQLSCCVSVQKGFLVSQFASHDLVSVVRDDPRSNSNNVSSNVSSVVLVVLDPDRMDGCPDPSNQVSNVVNCVPRVRPDPDD

Nearest PDB structures (foldseek):
  4f5c-assembly1_A  TM=4.351E-01  e=1.109E-03  Sus scrofa
  4naq-assembly1_A  TM=4.177E-01  e=7.874E-04  Sus scrofa
  4f5c-assembly2_B  TM=4.369E-01  e=1.244E-03  Sus scrofa
  6u7f-assembly2_B  TM=4.167E-01  e=8.337E-04  Homo sapiens
  5lhd-assembly1_A  TM=4.139E-01  e=1.563E-03  Homo sapiens

Radius of gyration: 17.47 Å; Cα contacts (8 Å, |Δi|>4): 604; chains: 1; bounding box: 54×44×43 Å

Solvent-accessible surface area (backbone atoms only — not comparable to full-atom values): 14494 Å² total; per-residue (Å²): 146,83,92,86,80,89,79,62,36,43,58,37,43,35,53,62,85,64,90,93,63,97,68,84,87,69,61,55,48,93,76,37,14,85,66,14,27,42,29,52,40,70,41,77,53,38,95,60,27,20,34,18,24,34,18,38,28,37,63,57,74,50,84,81,74,63,79,43,73,50,74,44,73,49,93,42,32,38,23,37,30,32,26,38,84,85,51,56,51,72,70,55,43,54,54,41,26,52,44,39,36,54,15,42,44,42,31,24,50,32,56,75,41,61,85,51,36,30,44,36,37,43,35,42,38,62,73,47,15,32,80,48,73,37,75,67,39,53,46,62,92,44,30,61,48,47,47,59,41,55,22,72,95,41,70,68,61,37,42,53,47,47,20,22,51,37,10,20,49,31,30,57,49,30,43,38,55,72,50,55,76,88,53,93,67,80,50,48,39,54,18,50,44,37,9,53,49,35,32,21,70,72,69,44,36,39,47,59,87,73,49,52,43,45,47,55,77,85,53,40,89,74,38,48,72,40,33,40,50,33,18,52,28,28,36,50,42,25,58,59,56,52,77,52,44,95,56,69,51,34,42,38,89,42,72,45,23,45,50,51,51,51,47,38,29,73,75,60,38,36,71,74,82,82,127